Protein 3FAN (pdb70)

Organism: Porcine reproductive and respiratory syndrome virus (NCBI:txid28344)

Radius of gyration: 16.9 Å; Cα contacts (8 Å, |Δi|>4): 527; chains: 1; bounding box: 50×30×40 Å

InterPro domains:
  IPR008741 Arterivirus papain-like cysteine protease alpha (PCPalpha) domain [PF05410] (57-161)
  IPR008741 Arterivirus papain-like cysteine protease alpha (PCPalpha) domain [PS51539] (69-180)
  IPR008743 Arterivirus Nsp2, peptidase C33 [PF05412] (429-535)
  IPR008743 Arterivirus Nsp2, peptidase C33 [PS51538] (428-535)
  IPR008760 Equine arteritis virus peptidase S32 [PF05579] (1687-1984)
  IPR009003 Peptidase S1, PA clan [SSF50494] (1790-1953)
  IPR023183 Serine protease, chymotrypsin-like serine protease, C-terminal [G3DSA:3.30.40.20] (1934-1983)
  IPR023338 Arterivirus NSP4 peptidase domain [PS51493] (1780-1983)
  IPR025773 Arterivirus papain-like cysteine protease beta (PCPbeta) domain [PF05411] (256-382)
  IPR025773 Arterivirus papain-like cysteine protease beta (PCPbeta) domain [PS51540] (263-383)
  IPR031932 Arterivirus nonstructural protein 7 alpha [PF16749] (2171-2299)
  IPR032785 Replicase polyprotein 1ab, peptidase C33-associated domain [PF14756] (537-682)
  IPR032855 Arterivirus polyprotein, nsp2, immunogenic region [PF14757] (913-1045)
  IPR038154 Arterivirus papain-like cysteine protease beta (PCPbeta) domain superfamily [G3DSA:3.90.70.70] (261-383)
  IPR038155 Arterivirus papain-like cysteine protease alpha (PCPalpha) domain superfamily [G3DSA:3.90.70.60] (65-180)
  IPR038451 Arterivirus nsp7 alpha superfamily [G3DSA:3.30.1330.220] (2170-2299)
  IPR054104 Nsp1alpha, N-terminal zinc finger [PF21905] (10-51)
  IPR059999 Non-structural protein 3, intracellular membrane remodeller domain, Arterivirus [cd22528] (1570-1627)

Solvent-accessible surface area: 9237 Å² total; per-residue (Å²): 86,187,72,159,145,57,36,105,7,13,3,60,0,62,21,84,53,130,0,0,0,0,0,2,31,19,128,70,110,50,21,0,0,0,0,14,93,0,6,84,72,71,25,0,107,0,36,25,109,77,20,99,56,92,10,102,4,97,73,115,51,36,3,0,27,1,69,1,110,100,5,164,39,78,21,56,186,6,114,84,30,112,143,61,45,56,10,65,0,57,0,3,4,63,69,0,34,4,11,0,0,7,6,132,47,36,0,4,7,20,39,87,9,34,50,16,0,0,0,0,34,3,119,77,27,28,1,10,0,0,7,5,87,68,28,45,0,1,60,26,58,16,95,112,5,61,16,90,80,7,95,0,39,63,0,17,127,49,20,77,32,106,152,46,94,2,56,145,32,190,37,54,104,99,15,93,124,71,42,81,60,0,13,35,86,0,17,61,34,18,66,108

Sequence (192 aa):
FRTQKPSLNTVNVVGSSMGSGGVFTIDGKIKCVTAAHVLTGNSARVSGVGFNQMLDFDVKGDFAIADCPNWQGVAPKAQFCEDGWTGRAYWLTSSGVEPGVIGNGFAFCFTACGDSGSPVITEAGELVGVHTGGGIVTRPSGQFCNVKPIKLSELSEFFAGPKVPLGDVKIGSHIIKDTCEVPSDLCALLAA

Nearest PDB structures (foldseek):
  3fan-assembly1_A  TM=1.005E+00  e=3.482E-40  Porcine reproductive and respiratory syndrome virus
  3fao-assembly1_A  TM=1.003E+00  e=2.447E-39  Porcine reproductive and respiratory syndrome virus
  5y4l-assembly2_D  TM=9.127E-01  e=1.579E-33  Porcine reproductive and respiratory syndrome virus
  1mbm-assembly3_C  TM=7.809E-01  e=1.785E-16  Equine arteritis virus
  1chg-assembly1_A  TM=5.652E-01  e=9.221E-03  Bos taurus

Foldseek 3Di:
DFDQAFDQQKKWKAACATWIWGWAQEPNFIKIKFFCVRHNNQWTFIDGVVDTDIFGWDDAQRITMTGDPVDPIDHYHAYADDPPDWAKKWWRARRHIWIWIGDDQETETQDCRHGGHTWIAHPVGYTHATFDVVGWGQGPNSDIGYHAAEEQVVRLVRDAADKDFLPPQDDDPSYHDPDRIHHVVVSVVSND

B-factor: mean 22.14, std 10.73, range [2.0, 129.17]

Structure (mmCIF, N/CA/C/O backbone):
data_3FAN
#
_entry.id   3FAN
#
_cell.length_a   112.358
_cell.length_b   49.162
_cell.length_c   42.907
_cell.angle_alpha   90.00
_cell.angle_beta   110.25
_cell.angle_gamma   90.00
#
_symmetry.space_group_name_H-M   'C 1 2 1'
#
loop_
_entity.id
_entity.type
_entity.pdbx_description
1 polymer 'Non-structural protein'
2 non-polymer 'PHOSPHATE ION'
3 water water
#
loop_
_atom_site.group_PDB
_atom_site.id
_atom_site.type_symbol
_atom_site.label_atom_id
_atom_site.label_alt_id
_atom_site.label_comp_id
_atom_site.label_asym_id
_atom_site.label_entity_id
_atom_site.label_seq_id
_atom_site.pdbx_PDB_ins_code
_atom_site.Cartn_x
_atom_site.Cartn_y
_atom_site.Cartn_z
_atom_site.occupancy
_atom_site.B_iso_or_equiv
_atom_site.auth_seq_id
_atom_site.auth_comp_id
_atom_site.auth_asym_id
_atom_site.auth_atom_id
_atom_site.pdbx_PDB_model_num
ATOM 1 N N . PHE A 1 12 ? 14.051 -11.211 -18.166 1.00 50.38 3 PHE A N 1
ATOM 2 C CA . PHE A 1 12 ? 14.444 -9.773 -18.285 1.00 50.02 3 PHE A CA 1
ATOM 3 C C . PHE A 1 12 ? 15.477 -9.499 -19.407 1.00 49.69 3 PHE A C 1
ATOM 4 O O . PHE A 1 12 ? 15.549 -8.385 -19.924 1.00 50.68 3 PHE A O 1
ATOM 12 N N . ARG A 1 13 ? 16.253 -10.508 -19.796 1.00 48.74 4 ARG A N 1
ATOM 13 C CA . ARG A 1 13 ? 17.273 -10.358 -20.854 1.00 47.59 4 ARG A CA 1
ATOM 14 C C . ARG A 1 13 ? 16.616 -10.179 -22.218 1.00 45.85 4 ARG A C 1
ATOM 15 O O . ARG A 1 13 ? 15.745 -10.974 -22.551 1.00 45.88 4 ARG A O 1
ATOM 23 N N . THR A 1 14 ? 17.000 -9.175 -23.022 1.00 43.54 5 THR A N 1
ATOM 24 C CA . THR A 1 14 ? 16.635 -9.287 -24.451 1.00 41.22 5 THR A CA 1
ATOM 25 C C . THR A 1 14 ? 17.405 -10.491 -25.022 1.00 40.47 5 THR A C 1
ATOM 26 O O . THR A 1 14 ? 18.386 -10.946 -24.425 1.00 40.51 5 THR A O 1
ATOM 30 N N . GLN A 1 15 ? 16.945 -11.010 -26.154 1.00 39.12 6 GLN A N 1
ATOM 31 C CA . GLN A 1 15 ? 17.537 -12.195 -26.780 1.00 37.62 6 GLN A CA 1
ATOM 32 C C . GLN A 1 15 ? 18.918 -11.928 -27.404 1.00 36.01 6 GLN A C 1
ATOM 33 O O . GLN A 1 15 ? 19.839 -12.751 -27.294 1.00 35.59 6 GLN A O 1
ATOM 39 N N . LYS A 1 16 ? 19.033 -10.783 -28.076 1.00 33.07 7 LYS A N 1
ATOM 40 C CA . LYS A 1 16 ? 20.258 -10.390 -28.757 1.00 31.02 7 LYS A CA 1
ATOM 41 C C . LYS A 1 16 ? 20.889 -9.175 -28.035 1.00 28.10 7 LYS A C 1
ATOM 42 O O . LYS A 1 16 ? 20.157 -8.289 -27.607 1.00 28.59 7 LYS A O 1
ATOM 48 N N . PRO A 1 17 ? 22.237 -9.113 -27.947 1.00 25.23 8 PRO A N 1
ATOM 49 C CA . PRO A 1 17 ? 22.806 -7.825 -27.527 1.00 22.71 8 PRO A CA 1
ATOM 50 C C . PRO A 1 17 ? 22.506 -6.742 -28.577 1.00 20.25 8 PRO A C 1
ATOM 51 O O . PRO A 1 17 ? 22.320 -7.042 -29.758 1.00 20.04 8 PRO A O 1
ATOM 55 N N . SER A 1 18 ? 22.450 -5.489 -28.165 1.00 17.89 9 SER A N 1
ATOM 56 C CA . SER A 1 18 ? 22.338 -4.421 -29.130 1.00 15.71 9 SER A CA 1
ATOM 57 C C . SER A 1 18 ? 23.578 -4.444 -30.044 1.00 15.80 9 SER A C 1
ATOM 58 O O . SER A 1 18 ? 24.622 -5.022 -29.684 1.00 15.21 9 SER A O 1
ATOM 61 N N . LEU A 1 19 ? 23.451 -3.849 -31.231 1.00 14.81 10 LEU A N 1
ATOM 62 C CA . LEU A 1 19 ? 24.542 -3.886 -32.239 1.00 14.77 10 LEU A CA 1
ATOM 63 C C . LEU A 1 19 ? 25.746 -3.014 -31.872 1.00 13.81 10 LEU A C 1
ATOM 64 O O . LEU A 1 19 ? 26.813 -3.158 -32.472 1.00 13.87 10 LEU A O 1
ATOM 69 N N . ASN A 1 20 ? 25.561 -2.140 -30.884 1.00 13.10 11 ASN A N 1
ATOM 70 C CA . ASN A 1 20 ? 26.619 -1.252 -30.391 1.00 13.12 11 ASN A CA 1
ATOM 71 C C . ASN A 1 20 ? 27.313 -1.795 -29.138 1.00 12.86 11 ASN A C 1
ATOM 72 O O . ASN A 1 20 ? 28.156 -1.122 -28.565 1.00 12.41 11 ASN A O 1
ATOM 77 N N . THR A 1 21 ? 26.960 -3.022 -28.729 1.00 12.18 12 THR A N 1
ATOM 78 C CA . THR A 1 21 ? 27.576 -3.670 -27.564 1.00 13.09 12 THR A CA 1
ATOM 79 C C . THR A 1 21 ? 28.826 -4.402 -28.043 1.00 13.37 12 THR A C 1
ATOM 80 O O . THR A 1 21 ? 28.802 -5.003 -29.113 1.00 12.99 12 THR A O 1
ATOM 84 N N . VAL A 1 22 ? 29.905 -4.322 -27.250 1.00 12.57 13 VAL A N 1
ATOM 85 C CA . VAL A 1 22 ? 31.165 -4.939 -27.606 1.00 12.55 13 VAL A CA 1
ATOM 86 C C . VAL A 1 22 ? 31.656 -5.822 -26.447 1.00 13.21 13 VAL A C 1
ATOM 87 O O . VAL A 1 22 ? 31.225 -5.640 -25.293 1.00 13.28 13 VAL A O 1
ATOM 91 N N . ASN A 1 23 ? 32.516 -6.786 -26.793 1.00 12.91 14 ASN A N 1
ATOM 92 C CA . ASN A 1 23 ? 33.414 -7.476 -25.866 1.00 13.22 14 ASN A CA 1
ATOM 93 C C . ASN A 1 23 ? 34.679 -6.622 -25.681 1.00 12.80 14 ASN A C 1
ATOM 94 O O . ASN A 1 23 ? 35.227 -6.077 -26.648 1.00 12.52 14 ASN A O 1
ATOM 99 N N . VAL A 1 24 ? 35.156 -6.546 -24.451 1.00 11.87 15 VAL A N 1
ATOM 100 C CA . VAL A 1 24 ? 36.404 -5.833 -24.155 1.00 13.77 15 VAL A CA 1
ATOM 101 C C . VAL A 1 24 ? 37.290 -6.733 -23.302 1.00 13.19 15 VAL A C 1
ATOM 102 O O . VAL A 1 24 ? 36.878 -7.135 -22.219 1.00 13.99 15 VAL A O 1
ATOM 106 N N . VAL A 1 25 ? 38.494 -7.039 -23.792 1.00 14.35 16 VAL A N 1
ATOM 107 C CA . VAL A 1 25 ? 39.421 -7.942 -23.104 1.00 15.90 16 VAL A CA 1
ATOM 108 C C . VAL A 1 25 ? 40.831 -7.284 -22.978 1.00 15.22 16 VAL A C 1
ATOM 109 O O . VAL A 1 25 ? 41.482 -7.005 -23.983 1.00 13.99 16 VAL A O 1
ATOM 113 N N . GLY A 1 26 ? 41.250 -7.011 -21.742 1.00 14.75 17 GLY A N 1
ATOM 114 C CA . GLY A 1 26 ? 42.619 -6.601 -21.462 1.00 15.31 17 GLY A CA 1
ATOM 115 C C . GLY A 1 26 ? 43.265 -7.558 -20.462 1.00 15.81 17 GLY A C 1
ATOM 116 O O . GLY A 1 26 ? 43.679 -8.664 -20.807 1.00 15.86 17 GLY A O 1
ATOM 117 N N . SER A 1 27 ? 43.344 -7.111 -19.217 1.00 16.38 18 SER A N 1
ATOM 118 C CA . SER A 1 27 ? 43.855 -7.935 -18.131 1.00 17.09 18 SER A CA 1
ATOM 119 C C . SER A 1 27 ? 42.783 -8.927 -17.642 1.00 17.08 18 SER A C 1
ATOM 120 O O . SER A 1 27 ? 43.109 -10.007 -17.087 1.00 15.50 18 SER A O 1
ATOM 123 N N . SER A 1 28 ? 41.509 -8.553 -17.846 1.00 16.73 19 SER A N 1
ATOM 124 C CA . SER A 1 28 ? 40.357 -9.423 -17.525 1.00 17.52 19 SER A CA 1
ATOM 125 C C . SER A 1 28 ? 39.199 -9.238 -18.537 1.00 18.02 19 SER A C 1
ATOM 126 O O . SER A 1 28 ? 39.372 -8.551 -19.534 1.00 16.74 19 SER A O 1
ATOM 129 N N . MET A 1 29 ? 38.065 -9.910 -18.346 1.00 19.03 20 MET A N 1
ATOM 130 C CA . MET A 1 29 ? 37.011 -9.853 -19.369 1.00 21.74 20 MET A CA 1
ATOM 131 C C . MET A 1 29 ? 36.043 -8.737 -19.006 1.00 20.14 20 MET A C 1
ATOM 132 O O . MET A 1 29 ? 35.715 -8.523 -17.819 1.00 19.46 20 MET A O 1
ATOM 137 N N . GLY A 1 30 ? 35.609 -8.020 -20.027 1.00 18.67 21 GLY A N 1
ATOM 138 C CA . GLY A 1 30 ? 34.662 -6.942 -19.835 1.00 16.94 21 GLY A CA 1
ATOM 139 C C . GLY A 1 30 ? 33.747 -6.909 -21.029 1.00 16.30 21 GLY A C 1
ATOM 140 O O . GLY A 1 30 ? 33.858 -7.724 -21.937 1.00 14.85 21 GLY A O 1
ATOM 141 N N . SER A 1 31 ? 32.846 -5.935 -21.026 1.00 15.61 22 SER A N 1
ATOM 142 C CA . SER A 1 31 ? 32.111 -5.576 -22.214 1.00 15.14 22 SER A CA 1
ATOM 143 C C . SER A 1 31 ? 32.079 -4.044 -22.248 1.00 13.70 22 SER A C 1
ATOM 144 O O . SER A 1 31 ? 32.674 -3.388 -21.394 1.00 12.05 22 SER A O 1
ATOM 147 N N . GLY A 1 32 ? 31.413 -3.495 -23.246 1.00 12.01 23 GLY A N 1
ATOM 148 C CA . GLY A 1 32 ? 31.354 -2.085 -23.423 1.00 12.49 23 GLY A CA 1
ATOM 149 C C . GLY A 1 32 ? 30.283 -1.733 -24.421 1.00 13.12 23 GLY A C 1
ATOM 150 O O . GLY A 1 32 ? 29.450 -2.555 -24.796 1.00 13.70 23 GLY A O 1
ATOM 151 N N . GLY A 1 33 ? 30.277 -0.476 -24.819 1.00 13.12 24 GLY A N 1
ATOM 152 C CA . GLY A 1 33 ? 29.355 -0.041 -25.846 1.00 13.04 24 GLY A CA 1
ATOM 153 C C . GLY A 1 33 ? 29.905 1.118 -26.638 1.00 12.98 24 GLY A C 1
ATOM 154 O O . GLY A 1 33 ? 30.795 1.829 -26.175 1.00 13.23 24 GLY A O 1
ATOM 155 N N . VAL A 1 34 ? 29.368 1.287 -27.840 1.00 12.90 25 VAL A N 1
ATOM 156 C CA . VAL A 1 34 ? 29.817 2.330 -28.774 1.00 12.42 25 VAL A CA 1
ATOM 157 C C . VAL A 1 34 ? 28.685 3.334 -29.013 1.00 13.06 25 VAL A C 1
ATOM 158 O O . VAL A 1 34 ? 27.547 2.943 -29.247 1.00 12.72 25 VAL A O 1
ATOM 162 N N . PHE A 1 35 ? 29.019 4.621 -28.886 1.00 12.37 26 PHE A N 1
ATOM 163 C CA . PHE A 1 35 ? 28.077 5.720 -29.044 1.00 13.32 26 PHE A CA 1
ATOM 164 C C . PHE A 1 35 ? 28.770 6.837 -29.817 1.00 14.24 26 PHE A C 1
ATOM 165 O O . PHE A 1 35 ? 30.021 6.930 -29.844 1.00 14.29 26 PHE A O 1
ATOM 173 N N . THR A 1 36 ? 27.959 7.699 -30.421 1.00 14.37 27 THR A N 1
ATOM 174 C CA . THR A 1 36 ? 28.445 8.951 -30.964 1.00 15.23 27 THR A CA 1
ATOM 175 C C . THR A 1 36 ? 28.155 10.104 -29.989 1.00 15.88 27 THR A C 1
ATOM 176 O O . THR A 1 36 ? 26.986 10.447 -29.728 1.00 15.93 27 THR A O 1
ATOM 180 N N . ILE A 1 37 ? 29.248 10.657 -29.453 1.00 15.89 28 ILE A N 1
ATOM 181 C CA . ILE A 1 37 ? 29.232 11.594 -28.354 1.00 16.09 28 ILE A CA 1
ATOM 182 C C . ILE A 1 37 ? 29.963 12.827 -28.834 1.00 16.46 28 ILE A C 1
ATOM 183 O O . ILE A 1 37 ? 31.121 12.740 -29.266 1.00 15.12 28 ILE A O 1
ATOM 188 N N . ASP A 1 38 ? 29.289 13.974 -28.804 1.00 16.82 29 ASP A N 1
ATOM 189 C CA . ASP A 1 38 ? 29.888 15.202 -29.322 1.00 17.55 29 ASP A CA 1
ATOM 190 C C . ASP A 1 38 ? 30.540 14.970 -30.676 1.00 17.77 29 ASP A C 1
ATOM 191 O O . ASP A 1 38 ? 31.681 15.438 -30.935 1.00 17.15 29 ASP A O 1
ATOM 196 N N . GLY A 1 39 ? 29.816 14.222 -31.518 1.00 18.73 30 GLY A N 1
ATOM 197 C CA . GLY A 1 39 ? 30.160 13.976 -32.929 1.00 19.96 30 GLY A CA 1
ATOM 198 C C . GLY A 1 39 ? 31.314 13.027 -33.181 1.00 20.70 30 GLY A C 1
ATOM 199 O O . GLY A 1 39 ? 31.750 12.852 -34.330 1.00 21.24 30 GLY A O 1
ATOM 200 N N . LYS A 1 40 ? 31.797 12.398 -32.108 1.00 20.12 31 LYS A N 1
ATOM 201 C CA . LYS A 1 40 ? 32.900 11.450 -32.180 1.00 19.62 31 LYS A CA 1
ATOM 202 C C . LYS A 1 40 ? 32.409 10.053 -31.783 1.00 17.91 31 LYS A C 1
ATOM 203 O O . LYS A 1 40 ? 31.659 9.927 -30.822 1.00 15.94 31 LYS A O 1
ATOM 209 N N . ILE A 1 41 ? 32.833 9.013 -32.513 1.00 15.67 32 ILE A N 1
ATOM 210 C CA . ILE A 1 41 ? 32.456 7.645 -32.144 1.00 15.85 32 ILE A CA 1
ATOM 211 C C . ILE A 1 41 ? 33.400 7.211 -31.037 1.00 15.46 32 ILE A C 1
ATOM 212 O O . ILE A 1 41 ? 34.641 7.251 -31.196 1.00 15.40 32 ILE A O 1
ATOM 217 N N . LYS A 1 42 ? 32.785 6.806 -29.923 1.00 14.71 33 LYS A N 1
ATOM 218 C CA . LYS A 1 42 ? 33.483 6.495 -28.673 1.00 14.69 33 LYS A CA 1
ATOM 219 C C . LYS A 1 42 ? 33.094 5.104 -28.197 1.00 13.74 33 LYS A C 1
ATOM 220 O O . LYS A 1 42 ? 31.953 4.675 -28.377 1.00 14.62 33 LYS A O 1
ATOM 226 N N . CYS A 1 43 ? 34.044 4.420 -27.577 1.00 13.87 34 CYS A N 1
ATOM 227 C CA . CYS A 1 43 ? 33.794 3.145 -26.940 1.00 13.05 34 CYS A CA 1
ATOM 228 C C . CYS A 1 43 ? 33.982 3.354 -25.424 1.00 12.90 34 CYS A C 1
ATOM 229 O O . CYS A 1 43 ? 35.032 3.837 -24.985 1.00 12.64 34 CYS A O 1
ATOM 232 N N . VAL A 1 44 ? 32.994 2.944 -24.636 1.00 12.26 35 VAL A N 1
ATOM 233 C CA . VAL A 1 44 ? 33.068 3.066 -23.163 1.00 12.22 35 VAL A CA 1
ATOM 234 C C . VAL A 1 44 ? 33.112 1.691 -22.531 1.00 13.02 35 VAL A C 1
ATOM 235 O O . VAL A 1 44 ? 32.524 0.726 -23.036 1.00 11.91 35 VAL A O 1
ATOM 239 N N . THR A 1 45 ? 33.892 1.587 -21.470 1.00 12.67 36 THR A N 1
ATOM 240 C CA . THR A 1 45 ? 34.018 0.347 -20.741 1.00 12.82 36 THR A CA 1
ATOM 241 C C . THR A 1 45 ? 34.539 0.694 -19.340 1.00 12.31 36 THR A C 1
ATOM 242 O O . THR A 1 45 ? 34.600 1.886 -18.948 1.00 11.90 36 THR A O 1
ATOM 246 N N . ALA A 1 46 ? 34.914 -0.341 -18.602 1.00 12.00 37 ALA A N 1
ATOM 247 C CA . ALA A 1 46 ? 35.466 -0.243 -17.251 1.00 13.37 37 ALA A CA 1
ATOM 248 C C . ALA A 1 46 ? 36.977 -0.297 -17.306 1.00 13.03 37 ALA A C 1
ATOM 249 O O . ALA A 1 46 ? 37.550 -1.190 -17.916 1.00 13.32 37 ALA A O 1
ATOM 251 N N . ALA A 1 47 ? 37.635 0.686 -16.678 1.00 14.77 38 ALA A N 1
ATOM 252 C CA . ALA A 1 47 ? 39.070 0.833 -16.770 1.00 14.36 38 ALA A CA 1
ATOM 253 C C . ALA A 1 47 ? 39.880 -0.365 -16.233 1.00 14.42 38 ALA A C 1
ATOM 254 O O . ALA A 1 47 ? 40.911 -0.700 -16.798 1.00 13.51 38 ALA A O 1
ATOM 256 N N . HIS A 1 48 ? 39.395 -1.013 -15.166 1.00 16.06 39 HIS A N 1
ATOM 257 C CA . HIS A 1 48 ? 40.087 -2.177 -14.550 1.00 16.35 39 HIS A CA 1
ATOM 258 C C . HIS A 1 48 ? 40.245 -3.409 -15.450 1.00 16.46 39 HIS A C 1
ATOM 259 O O . HIS A 1 48 ? 41.122 -4.229 -15.195 1.00 16.91 39 HIS A O 1
ATOM 266 N N . VAL A 1 49 ? 39.417 -3.557 -16.493 1.00 16.12 40 VAL A N 1
ATOM 267 C CA . VAL A 1 49 ? 39.538 -4.703 -17.389 1.00 14.67 40 VAL A CA 1
ATOM 268 C C . VAL A 1 49 ? 40.694 -4.557 -18.412 1.00 14.44 40 VAL A C 1
ATOM 269 O O . VAL A 1 49 ? 41.120 -5.523 -19.007 1.00 13.76 40 VAL A O 1
ATOM 273 N N . LEU A 1 50 ? 41.194 -3.329 -18.593 1.00 14.76 41 LEU A N 1
ATOM 274 C CA . LEU A 1 50 ? 42.215 -3.015 -19.590 1.00 13.35 41 LEU A CA 1
ATOM 275 C C . LEU A 1 50 ? 43.620 -3.624 -19.261 1.00 14.71 41 LEU A C 1
ATOM 276 O O . LEU A 1 50 ? 43.948 -3.910 -18.095 1.00 14.76 41 LEU A O 1
ATOM 281 N N . THR A 1 51 ? 44.427 -3.817 -20.296 1.00 15.54 42 THR A N 1
ATOM 282 C CA . THR A 1 51 ? 45.845 -4.145 -20.121 1.00 16.76 42 THR A CA 1
ATOM 283 C C . THR A 1 51 ? 46.534 -2.780 -20.061 1.00 16.46 42 THR A C 1
ATOM 284 O O . THR A 1 51 ? 46.793 -2.170 -21.085 1.00 16.41 42 THR A O 1
ATOM 288 N N . GLY A 1 52 ? 46.778 -2.281 -18.853 1.00 18.25 43 GLY A N 1
ATOM 289 C CA . GLY A 1 52 ? 47.164 -0.868 -18.675 1.00 19.11 43 GLY A CA 1
ATOM 290 C C . GLY A 1 52 ? 45.970 0.033 -19.032 1.00 19.86 43 GLY A C 1
ATOM 291 O O . GLY A 1 52 ? 44.994 0.087 -18.299 1.00 20.31 43 GLY A O 1
ATOM 292 N N . ASN A 1 53 ? 46.042 0.732 -20.163 1.00 20.62 44 ASN A N 1
ATOM 293 C CA . ASN A 1 53 ? 44.868 1.436 -20.694 1.00 21.14 44 ASN A CA 1
ATOM 294 C C . ASN A 1 53 ? 44.446 0.932 -22.090 1.00 19.71 44 ASN A C 1
ATOM 295 O O . ASN A 1 53 ? 43.717 1.614 -22.823 1.00 18.34 44 ASN A O 1
ATOM 300 N N . SER A 1 54 ? 44.858 -0.291 -22.424 1.00 18.59 45 SER A N 1
ATOM 301 C CA . SER A 1 54 ? 44.517 -0.890 -23.717 1.00 18.00 45 SER A CA 1
ATOM 302 C C . SER A 1 54 ? 43.653 -2.159 -23.645 1.00 17.20 45 SER A C 1
ATOM 303 O O . SER A 1 54 ? 43.714 -2.919 -22.675 1.00 18.13 45 SER A O 1
ATOM 306 N N . ALA A 1 55 ? 42.859 -2.388 -24.686 1.00 15.24 46 ALA A N 1
ATOM 307 C CA . ALA A 1 55 ? 42.091 -3.634 -24.781 1.00 14.36 46 ALA A CA 1
ATOM 308 C C . ALA A 1 55 ? 41.756 -3.999 -26.203 1.00 13.31 46 ALA A C 1
ATOM 309 O O . ALA A 1 55 ? 41.725 -3.149 -27.076 1.00 13.80 46 ALA A O 1
ATOM 311 N N . ARG A 1 56 ? 41.512 -5.288 -26.424 1.00 12.51 47 ARG A N 1
ATOM 312 C CA . ARG A 1 56 ? 41.007 -5.766 -27.681 1.00 13.67 47 ARG A CA 1
ATOM 313 C C . ARG A 1 56 ? 39.487 -5.589 -27.634 1.00 13.26 47 ARG A C 1
ATOM 314 O O . ARG A 1 56 ? 38.833 -6.146 -26.786 1.00 12.93 47 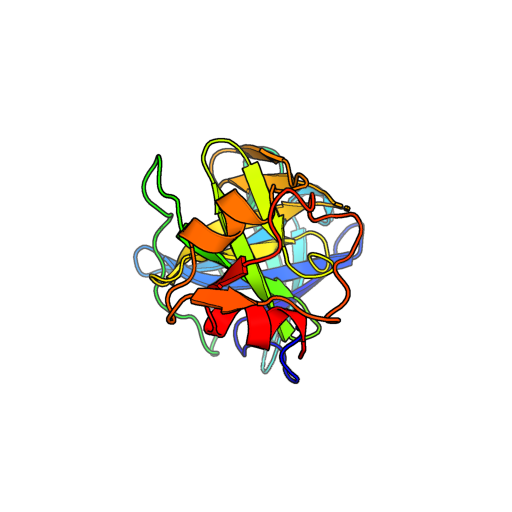ARG A O 1
ATOM 322 N N . VAL A 1 57 ? 38.956 -4.760 -28.526 1.00 12.97 48 VAL A N 1
ATOM 323 C CA . VAL A 1 57 ? 37.517 -4.452 -28.541 1.00 12.20 48 VAL A CA 1
ATOM 324 C C . VAL A 1 57 ? 36.948 -5.118 -29.806 1.00 12.78 48 VAL A C 1
ATOM 325 O O . VAL A 1 57 ? 37.485 -4.923 -30.905 1.00 13.70 48 VAL A O 1
ATOM 329 N N . SER A 1 58 ? 35.932 -5.957 -29.637 1.00 14.30 49 SER A N 1
ATOM 330 C CA . SER A 1 58 ? 35.276 -6.660 -30.764 1.00 14.72 49 SER A CA 1
ATOM 331 C C . SER A 1 58 ? 33.727 -6.595 -30.698 1.00 15.05 49 SER A C 1
ATOM 332 O O . SER A 1 58 ? 33.105 -6.646 -29.601 1.00 14.07 49 SER A O 1
ATOM 335 N N . GLY A 1 59 ? 33.118 -6.440 -31.883 1.00 14.26 50 GLY A N 1
ATOM 336 C CA . GLY A 1 59 ? 31.648 -6.419 -32.027 1.00 16.19 50 GLY A CA 1
ATOM 337 C C . GLY A 1 59 ? 31.346 -6.865 -33.451 1.00 16.33 50 GLY A C 1
ATOM 338 O O . GLY A 1 59 ? 32.256 -7.341 -34.141 1.00 17.63 50 GLY A O 1
ATOM 339 N N . VAL A 1 60 ? 30.096 -6.729 -33.888 1.00 16.92 51 VAL A N 1
ATOM 340 C CA . VAL A 1 60 ? 29.741 -7.088 -35.253 1.00 17.45 51 VAL A CA 1
ATOM 341 C C . VAL A 1 60 ? 30.482 -6.167 -36.219 1.00 16.87 51 VAL A C 1
ATOM 342 O O . VAL A 1 60 ? 30.229 -4.976 -36.243 1.00 17.37 51 VAL A O 1
ATOM 346 N N . GLY A 1 61 ? 31.384 -6.735 -37.006 1.00 17.20 52 GLY A N 1
ATOM 347 C CA . GLY A 1 61 ? 32.116 -6.013 -38.042 1.00 16.86 52 GLY A CA 1
ATOM 348 C C . GLY A 1 61 ? 33.307 -5.231 -37.488 1.00 16.02 52 GLY A C 1
ATOM 349 O O . GLY A 1 61 ? 33.790 -4.300 -38.127 1.00 15.97 52 GLY A O 1
ATOM 350 N N . PHE A 1 62 ? 33.773 -5.594 -36.293 1.00 16.43 53 PHE A N 1
ATOM 351 C CA . PHE A 1 62 ? 34.868 -4.844 -35.638 1.00 16.11 53 PHE A CA 1
ATOM 352 C C . PHE A 1 62 ? 35.721 -5.683 -34.701 1.00 16.95 53 PHE A C 1
ATOM 353 O O . PHE A 1 62 ? 35.211 -6.527 -33.943 1.00 16.98 53 PHE A O 1
ATOM 361 N N . ASN A 1 63 ? 37.032 -5.449 -34.749 1.00 17.43 54 ASN A N 1
ATOM 362 C CA . ASN A 1 63 ? 37.972 -6.216 -33.918 1.00 19.12 54 ASN A CA 1
ATOM 363 C C . ASN A 1 63 ? 39.316 -5.504 -33.913 1.00 19.40 54 ASN A C 1
ATOM 364 O O . ASN A 1 63 ? 40.072 -5.580 -34.886 1.00 19.21 54 ASN A O 1
ATOM 369 N N . GLN A 1 64 ? 39.600 -4.784 -32.831 1.00 19.97 55 GLN A N 1
ATOM 370 C CA . GLN A 1 64 ? 40.736 -3.870 -32.831 1.00 20.50 55 GLN A CA 1
ATOM 371 C C . GLN A 1 64 ? 41.174 -3.539 -31.418 1.00 20.09 55 GLN A C 1
ATOM 372 O O . GLN A 1 64 ? 40.368 -3.517 -30.473 1.00 19.42 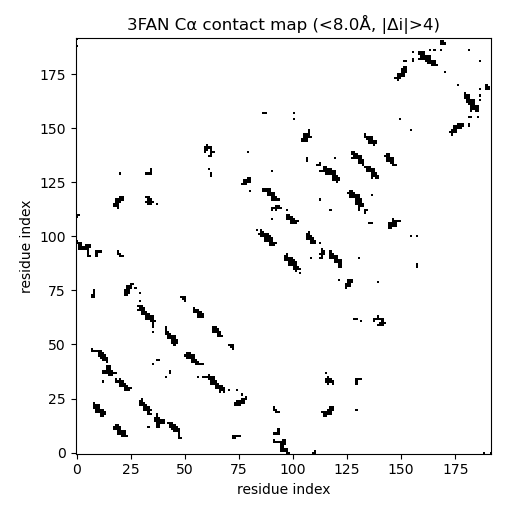55 GLN A O 1
ATOM 378 N N . MET A 1 65 ? 42.475 -3.274 -31.290 1.00 18.68 56 MET A N 1
ATOM 379 C CA . MET A 1 65 ? 43.052 -2.797 -30.061 1.00 18.13 56 MET A CA 1
ATOM 380 C C . MET A 1 65 ? 42.743 -1.308 -29.971 1.00 17.55 56 MET A C 1
ATOM 381 O O . MET A 1 65 ? 42.912 -0.585 -30.969 1.00 17.22 56 MET A O 1
ATOM 386 N N . LEU A 1 66 ? 42.264 -0.866 -28.805 1.00 16.78 57 LEU A N 1
ATOM 387 C CA . LEU A 1 66 ? 41.999 0.563 -28.559 1.00 17.28 57 LEU A CA 1
ATOM 388 C C . LEU A 1 66 ? 42.711 1.026 -27.296 1.00 17.21 57 LEU A C 1
ATOM 389 O O . LEU A 1 66 ? 42.896 0.253 -26.381 1.00 16.65 57 LEU A O 1
ATOM 394 N N . ASP A 1 67 ? 43.100 2.289 -27.251 1.00 16.43 58 ASP A N 1
ATOM 395 C CA . ASP A 1 67 ? 43.649 2.878 -26.032 1.00 18.49 58 ASP A CA 1
ATOM 396 C C . ASP A 1 67 ? 42.590 3.801 -25.451 1.00 18.71 58 ASP A C 1
ATOM 397 O O . ASP A 1 67 ? 41.889 4.490 -26.207 1.00 19.08 58 ASP A O 1
ATOM 402 N N . PHE A 1 68 ? 42.496 3.840 -24.129 1.00 18.58 59 PHE A N 1
ATOM 403 C CA . PHE A 1 68 ? 41.393 4.477 -23.472 1.00 19.00 59 PHE A CA 1
ATOM 404 C C . PHE A 1 68 ? 41.873 5.590 -22.575 1.00 19.99 59 PHE A C 1
ATOM 405 O O . PHE A 1 68 ? 42.918 5.472 -21.913 1.00 19.80 59 PHE A O 1
ATOM 413 N N . ASP A 1 69 ? 41.117 6.688 -22.593 1.00 21.35 60 ASP A N 1
ATOM 414 C CA . ASP A 1 69 ? 41.229 7.713 -21.555 1.00 22.46 60 ASP A CA 1
ATOM 415 C C . ASP A 1 69 ? 40.483 7.178 -20.345 1.00 22.86 60 ASP A C 1
ATOM 416 O O . ASP A 1 69 ? 39.398 6.603 -20.462 1.00 23.58 60 ASP A O 1
ATOM 421 N N . VAL A 1 70 ? 41.087 7.331 -19.181 1.00 23.84 61 VAL A N 1
ATOM 422 C CA . VAL A 1 70 ? 40.565 6.738 -17.955 1.00 24.13 61 VAL A CA 1
ATOM 423 C C . VAL A 1 70 ? 40.260 7.791 -16.894 1.00 24.31 61 VAL A C 1
ATOM 424 O O . VAL A 1 70 ? 41.046 8.716 -16.679 1.00 24.97 61 VAL A O 1
ATOM 428 N N . LYS A 1 71 ? 39.108 7.654 -16.243 1.00 23.56 62 LYS A N 1
ATOM 429 C CA . LYS A 1 71 ? 38.765 8.517 -15.133 1.00 23.70 62 LYS A CA 1
ATOM 430 C C . LYS A 1 71 ? 38.200 7.636 -14.035 1.00 22.73 62 LYS A C 1
ATOM 431 O O . LYS A 1 71 ? 37.108 7.110 -14.161 1.00 23.36 62 LYS A O 1
ATOM 437 N N . GLY A 1 72 ? 38.977 7.425 -12.974 1.00 21.89 63 GLY A N 1
ATOM 438 C CA . GLY A 1 72 ? 38.607 6.443 -11.953 1.00 21.30 63 GLY A CA 1
ATOM 439 C C . GLY A 1 72 ? 38.426 5.105 -12.651 1.00 20.90 63 GLY A C 1
ATOM 440 O O . GLY A 1 72 ? 39.278 4.719 -13.448 1.00 21.03 63 GLY A O 1
ATOM 441 N N . ASP A 1 73 ? 37.313 4.408 -12.407 1.00 19.82 64 ASP A N 1
ATOM 442 C CA . ASP A 1 73 ? 37.071 3.185 -13.156 1.00 19.02 64 ASP A CA 1
ATOM 443 C C . ASP A 1 73 ? 36.252 3.380 -14.450 1.00 18.22 64 ASP A C 1
ATOM 444 O O . ASP A 1 73 ? 35.762 2.410 -14.996 1.00 17.71 64 ASP A O 1
ATOM 449 N N . PHE A 1 74 ? 36.120 4.614 -14.929 1.00 17.76 65 PHE A N 1
ATOM 450 C CA . PHE A 1 74 ? 35.476 4.878 -16.225 1.00 16.78 65 PHE A CA 1
ATOM 451 C C . PHE A 1 74 ? 36.503 4.997 -17.360 1.00 16.39 65 PHE A C 1
ATOM 452 O O . PHE A 1 74 ? 37.498 5.722 -17.253 1.00 16.90 65 PHE A O 1
ATOM 460 N N . ALA A 1 75 ? 36.280 4.286 -18.460 1.00 14.44 66 ALA A N 1
ATOM 461 C CA . ALA A 1 75 ? 37.229 4.349 -19.572 1.00 12.98 66 ALA A CA 1
ATOM 462 C C . ALA A 1 75 ? 36.517 4.637 -20.891 1.00 14.07 66 ALA A C 1
ATOM 463 O O . ALA A 1 75 ? 35.469 4.047 -21.203 1.00 10.57 66 ALA A O 1
ATOM 465 N N . ILE A 1 76 ? 37.102 5.556 -21.660 1.00 14.14 67 ILE A N 1
ATOM 466 C CA . ILE A 1 76 ? 36.490 6.027 -22.915 1.00 14.52 67 ILE A CA 1
ATOM 467 C C . ILE A 1 76 ? 37.573 6.114 -24.014 1.00 14.77 67 ILE A C 1
ATOM 468 O O . ILE A 1 76 ? 38.664 6.677 -23.801 1.00 15.23 67 ILE A O 1
ATOM 473 N N . ALA A 1 77 ? 37.277 5.505 -25.162 1.00 14.02 68 ALA A N 1
ATOM 474 C CA . ALA A 1 77 ? 38.200 5.512 -26.287 1.00 15.60 68 ALA A CA 1
ATOM 475 C C . ALA A 1 77 ? 37.555 6.083 -27.547 1.00 16.12 68 ALA A C 1
ATOM 476 O O . ALA A 1 77 ? 36.363 5.874 -27.802 1.00 14.94 68 ALA A O 1
ATOM 478 N N . ASP A 1 78 ? 38.365 6.808 -28.310 1.00 16.52 69 ASP A N 1
ATOM 479 C CA . ASP A 1 78 ? 38.042 7.129 -29.680 1.00 17.56 69 ASP A CA 1
ATOM 480 C C . ASP A 1 78 ? 38.048 5.849 -30.498 1.00 18.05 69 ASP A C 1
ATOM 481 O O . ASP A 1 78 ? 38.930 5.010 -30.347 1.00 17.58 69 ASP A O 1
ATOM 486 N N . CYS A 1 79 ? 37.035 5.629 -31.320 1.00 18.54 70 CYS A N 1
ATOM 487 C CA . CYS A 1 79 ? 37.107 4.486 -32.230 1.00 19.99 70 CYS A CA 1
ATOM 488 C C . CYS A 1 79 ? 36.604 4.881 -33.593 1.00 20.64 70 CYS A C 1
ATOM 489 O O . CYS A 1 79 ? 35.533 4.415 -34.031 1.00 19.84 70 CYS A O 1
ATOM 492 N N . PRO A 1 80 ? 37.380 5.747 -34.274 1.00 20.73 71 PRO A N 1
ATOM 493 C CA . PRO A 1 80 ? 36.990 6.178 -35.634 1.00 21.00 71 PRO A CA 1
ATOM 494 C C . PRO A 1 80 ? 36.783 5.051 -36.690 1.00 21.08 71 PRO A C 1
ATOM 495 O O . PRO A 1 80 ? 35.932 5.256 -37.591 1.00 21.15 71 PRO A O 1
ATOM 499 N N . ASN A 1 81 ? 37.472 3.889 -36.570 1.00 18.97 72 ASN A N 1
ATOM 500 C CA . ASN A 1 81 ? 37.264 2.747 -37.516 1.00 19.07 72 ASN A CA 1
ATOM 501 C C . ASN A 1 81 ? 35.942 1.986 -37.341 1.00 17.09 72 ASN A C 1
ATOM 502 O O . ASN A 1 81 ? 35.619 1.054 -38.112 1.00 16.74 72 ASN A O 1
ATOM 507 N N . TRP A 1 82 ? 35.196 2.333 -36.304 1.00 15.98 73 TRP A N 1
ATOM 508 C CA . TRP A 1 82 ? 33.902 1.720 -36.076 1.00 14.35 73 TRP A CA 1
ATOM 509 C C . TRP A 1 82 ? 32.935 2.149 -37.176 1.00 14.39 73 TRP A C 1
ATOM 510 O O . TRP A 1 82 ? 32.611 3.312 -37.323 1.00 13.97 73 TRP A O 1
ATOM 521 N N . GLN A 1 83 ? 32.499 1.156 -37.938 1.00 16.04 74 GLN A N 1
ATOM 522 C CA . GLN A 1 83 ? 31.626 1.303 -39.086 1.00 15.93 74 GLN A CA 1
ATOM 523 C C . GLN A 1 83 ? 30.234 0.855 -38.730 1.00 15.58 74 GLN A C 1
ATOM 524 O O . GLN A 1 83 ? 29.331 0.986 -39.534 1.00 16.08 74 GLN A O 1
ATOM 530 N N . GLY A 1 84 ? 30.052 0.346 -37.518 1.00 13.83 75 GLY A N 1
ATOM 531 C CA . GLY A 1 84 ? 28.752 -0.132 -37.113 1.00 12.74 75 GLY A CA 1
ATOM 532 C C . GLY A 1 84 ? 27.806 0.892 -36.505 1.00 13.21 75 GLY A C 1
ATOM 533 O O . GLY A 1 84 ? 27.950 2.104 -36.680 1.00 12.34 75 GLY A O 1
ATOM 534 N N . VAL A 1 85 ? 26.845 0.379 -35.753 1.00 13.28 76 VAL A N 1
ATOM 535 C CA . VAL A 1 85 ? 25.817 1.200 -35.104 1.00 14.08 76 VAL A CA 1
ATOM 536 C C . VAL A 1 85 ? 26.439 1.916 -33.909 1.00 13.78 76 VAL A C 1
ATOM 537 O O . VAL A 1 85 ? 27.102 1.291 -33.081 1.00 14.10 76 VAL A O 1
ATOM 541 N N . ALA A 1 86 ? 26.264 3.238 -33.878 1.00 14.96 77 ALA A N 1
ATOM 542 C CA . ALA A 1 86 ? 26.821 4.125 -32.838 1.00 14.81 77 ALA A CA 1
ATOM 543 C C . ALA A 1 86 ? 25.786 5.205 -32.531 1.00 14.96 77 ALA A C 1
ATOM 544 O O . ALA A 1 86 ? 25.944 6.386 -32.972 1.00 14.66 77 ALA A O 1
ATOM 546 N N . PRO A 1 87 ? 24.730 4.837 -31.780 1.00 14.45 78 PRO A N 1
ATOM 547 C CA . PRO A 1 87 ? 23.651 5.812 -31.515 1.00 15.54 78 PRO A CA 1
ATOM 548 C C . PRO A 1 87 ? 24.219 7.070 -30.830 1.00 16.41 78 PRO A C 1
ATOM 549 O O . PRO A 1 87 ? 25.131 6.991 -29.976 1.00 14.67 78 PRO A O 1
ATOM 553 N N . LYS A 1 88 ? 23.697 8.233 -31.221 1.00 17.26 79 LYS A N 1
ATOM 554 C CA . LYS A 1 88 ? 24.015 9.468 -30.559 1.00 18.04 79 LYS A CA 1
ATOM 555 C C . LYS A 1 88 ? 23.670 9.380 -29.072 1.00 17.72 79 LYS A C 1
ATOM 556 O O . LYS A 1 88 ? 22.621 8.842 -28.677 1.00 18.71 79 LYS A O 1
ATOM 562 N N . ALA A 1 89 ? 24.592 9.840 -28.239 1.00 17.10 80 ALA A N 1
ATOM 563 C CA . ALA A 1 89 ? 24.360 9.908 -26.817 1.00 17.88 80 ALA A CA 1
ATOM 564 C C . ALA A 1 89 ? 25.111 11.095 -26.215 1.00 17.86 80 ALA A C 1
ATOM 565 O O . ALA A 1 89 ? 26.215 11.456 -26.665 1.00 19.06 80 ALA A O 1
ATOM 567 N N . GLN A 1 90 ? 24.522 11.708 -25.209 1.00 17.27 81 GLN A N 1
ATOM 568 C CA . GLN A 1 90 ? 25.298 12.623 -24.397 1.00 18.99 81 GLN A CA 1
ATOM 569 C C . GLN A 1 90 ? 25.286 12.064 -23.006 1.00 17.93 81 GLN A C 1
ATOM 570 O O . GLN A 1 90 ? 24.437 11.245 -22.697 1.00 16.99 81 GLN A O 1
ATOM 576 N N . PHE A 1 91 ? 26.239 12.486 -22.182 1.00 17.73 82 PHE A N 1
ATOM 577 C CA . PHE A 1 91 ? 26.236 12.097 -20.774 1.00 18.32 82 PHE A CA 1
ATOM 578 C C . PHE A 1 91 ? 24.952 12.614 -20.140 1.00 18.97 82 PHE A C 1
ATOM 579 O O . PHE A 1 91 ? 24.515 13.722 -20.432 1.00 17.13 82 PHE A O 1
ATOM 587 N N . CYS A 1 92 ? 24.368 11.824 -19.250 1.00 19.96 83 CYS A N 1
ATOM 588 C CA . CYS A 1 92 ? 23.108 12.246 -18.693 1.00 21.63 83 CYS A CA 1
ATOM 589 C C . CYS A 1 92 ? 23.299 13.383 -17.706 1.00 21.55 83 CYS A C 1
ATOM 590 O O . CYS A 1 92 ? 24.339 13.472 -17.029 1.00 19.27 83 CYS A O 1
ATOM 593 N N . GLU A 1 93 ? 22.316 14.293 -17.701 1.00 22.43 84 GLU A N 1
ATOM 594 C CA . GLU A 1 93 ? 22.365 15.487 -16.860 1.00 24.23 84 GLU A CA 1
ATOM 595 C C . GLU A 1 93 ? 22.530 15.081 -15.410 1.00 22.92 84 GLU A C 1
ATOM 596 O O . GLU A 1 93 ? 22.007 14.032 -14.969 1.00 21.68 84 GLU A O 1
ATOM 602 N N . ASP A 1 94 ? 23.273 15.900 -14.676 1.00 21.81 85 ASP A N 1
ATOM 603 C CA . ASP A 1 94 ? 23.401 15.698 -13.247 1.00 22.13 85 ASP A CA 1
ATOM 604 C C . ASP A 1 94 ? 22.028 15.668 -12.598 1.00 21.10 85 ASP A C 1
ATOM 605 O O . ASP A 1 94 ? 21.128 16.460 -12.936 1.00 22.08 85 ASP A O 1
ATOM 610 N N . GLY A 1 95 ? 21.892 14.766 -11.644 1.00 21.34 86 GLY A N 1
ATOM 611 C CA . GLY A 1 95 ? 20.674 14.641 -10.885 1.00 21.21 86 GLY A CA 1
ATOM 612 C C . GLY A 1 95 ? 19.618 13.762 -11.530 1.00 21.15 86 GLY A C 1
ATOM 613 O O . GLY A 1 95 ? 18.601 13.492 -10.903 1.00 21.25 86 GLY A O 1
ATOM 614 N N . TRP A 1 96 ? 19.856 13.299 -12.759 1.00 20.48 87 TRP A N 1
ATOM 615 C CA . TRP A 1 96 ? 18.825 12.632 -13.542 1.00 19.81 87 TRP A CA 1
ATOM 616 C C . TRP A 1 96 ? 18.386 11.298 -12.883 1.00 18.34 87 TRP A C 1
ATOM 617 O O . TRP A 1 96 ? 19.230 10.499 -12.450 1.00 18.03 87 TRP A O 1
ATOM 628 N N . THR A 1 97 ? 17.080 11.081 -12.745 1.00 16.25 88 THR A N 1
ATOM 629 C CA . THR A 1 97 ? 16.610 9.774 -12.286 1.00 15.18 88 THR A CA 1
ATOM 630 C C . THR A 1 97 ? 15.543 9.230 -13.245 1.00 14.75 88 THR A C 1
ATOM 631 O O . THR A 1 97 ? 14.922 9.979 -13.979 1.00 14.48 88 THR A O 1
ATOM 635 N N . GLY A 1 98 ? 15.321 7.929 -13.246 1.00 13.95 89 GLY A N 1
ATOM 636 C CA . GLY A 1 98 ? 14.294 7.383 -14.147 1.00 12.61 89 GLY A CA 1
ATOM 637 C C . GLY A 1 98 ? 14.651 5.980 -14.550 1.00 13.17 89 GLY A C 1
ATOM 638 O O . GLY A 1 98 ? 15.543 5.350 -13.926 1.00 13.27 89 GLY A O 1
ATOM 639 N N . ARG A 1 99 ? 13.942 5.453 -15.551 1.00 12.27 90 ARG A N 1
ATOM 640 C CA . ARG A 1 99 ? 14.216 4.102 -16.012 1.00 13.06 90 ARG A CA 1
ATOM 641 C C . ARG A 1 99 ? 15.561 4.097 -16.796 1.00 12.67 90 ARG A C 1
ATOM 642 O O . ARG A 1 99 ? 15.923 5.083 -17.455 1.00 12.10 90 ARG A O 1
ATOM 650 N N . ALA A 1 100 ? 16.277 2.985 -16.718 1.00 12.51 91 ALA A N 1
ATOM 651 C CA . ALA A 1 100 ? 17.580 2.846 -17.374 1.00 12.98 91 ALA A CA 1
ATOM 652 C C . ALA A 1 100 ? 17.759 1.413 -17.872 1.00 12.15 91 ALA A C 1
ATOM 653 O O . ALA A 1 100 ? 16.980 0.538 -17.508 1.00 11.91 91 ALA A O 1
ATOM 655 N N . TYR A 1 101 ? 18.802 1.184 -18.678 1.00 11.26 92 TYR A N 1
ATOM 656 C CA . TYR A 1 101 ? 19.016 -0.079 -19.381 1.00 11.10 92 TYR A CA 1
ATOM 657 C C . TYR A 1 101 ? 20.487 -0.371 -19.406 1.00 12.21 92 TYR A C 1
ATOM 658 O O . TYR A 1 101 ? 21.267 0.507 -19.778 1.00 11.77 92 TYR A O 1
ATOM 667 N N . TRP A 1 102 ? 20.822 -1.621 -19.061 1.00 11.57 93 TRP A N 1
ATOM 668 C CA . TRP A 1 102 ? 22.177 -2.113 -19.024 1.00 13.15 93 TRP A CA 1
ATOM 669 C C . TRP A 1 102 ? 22.396 -2.853 -20.344 1.00 12.87 93 TRP A C 1
ATOM 670 O O . TRP A 1 102 ? 21.608 -3.747 -20.691 1.00 12.46 93 TRP A O 1
ATOM 681 N N . LEU A 1 103 ? 23.406 -2.451 -21.108 1.00 12.92 94 LEU A N 1
ATOM 682 C CA . LEU A 1 103 ? 23.732 -3.142 -22.375 1.00 13.48 94 LEU A CA 1
ATOM 683 C C . LEU A 1 103 ? 24.758 -4.207 -22.062 1.00 14.17 94 LEU A C 1
ATOM 684 O O . LEU A 1 103 ? 25.934 -3.917 -21.951 1.00 14.53 94 LEU A O 1
ATOM 689 N N . THR A 1 104 ? 24.303 -5.444 -21.891 1.00 15.28 95 THR A N 1
ATOM 690 C CA . THR A 1 104 ? 25.193 -6.519 -21.519 1.00 16.90 95 THR A CA 1
ATOM 691 C C . THR A 1 104 ? 25.417 -7.447 -22.732 1.00 17.77 95 THR A C 1
ATOM 692 O O . THR A 1 104 ? 24.670 -7.387 -23.728 1.00 16.75 95 THR A O 1
ATOM 696 N N . SER A 1 105 ? 26.434 -8.303 -22.648 1.00 18.44 96 SER A N 1
ATOM 697 C CA . SER A 1 105 ? 26.727 -9.224 -23.735 1.00 20.51 96 SER A CA 1
ATOM 698 C C . SER A 1 105 ? 25.562 -10.200 -24.017 1.00 20.96 96 SER A C 1
ATOM 699 O O . SER A 1 105 ? 25.436 -10.702 -25.133 1.00 21.89 96 SER A O 1
ATOM 702 N N . SER A 1 106 ? 24.703 -10.467 -23.042 1.00 21.53 97 SER A N 1
ATOM 703 C CA . SER A 1 106 ? 23.552 -11.342 -23.318 1.00 22.28 97 SER A CA 1
ATOM 704 C C . SER A 1 106 ? 22.256 -10.624 -23.777 1.00 21.30 97 SER A C 1
ATOM 705 O O . SER A 1 106 ? 21.310 -11.272 -24.241 1.00 22.04 97 SER A O 1
ATOM 708 N N . GLY A 1 107 ? 22.255 -9.296 -23.746 1.00 18.29 98 GLY A N 1
ATOM 709 C CA . GLY A 1 107 ? 21.089 -8.518 -24.155 1.00 17.28 98 GLY A CA 1
ATOM 710 C C . GLY A 1 107 ? 20.907 -7.287 -23.292 1.00 16.68 98 GLY A C 1
ATOM 711 O O . GLY A 1 107 ? 21.661 -7.038 -22.346 1.00 16.51 98 GLY A O 1
ATOM 712 N N . VAL A 1 108 ? 19.886 -6.511 -23.586 1.00 15.38 99 VAL A N 1
ATOM 713 C CA . VAL A 1 108 ? 19.676 -5.282 -22.845 1.00 15.40 99 VAL A CA 1
ATOM 714 C C . VAL A 1 108 ? 18.792 -5.613 -21.632 1.00 16.21 99 VAL A C 1
ATOM 715 O O . VAL A 1 108 ? 17.790 -6.326 -21.770 1.00 16.29 99 VAL A O 1
ATOM 719 N N . GLU A 1 109 ? 19.174 -5.131 -20.449 1.00 15.55 100 GLU A N 1
ATOM 720 C CA . GLU A 1 109 ? 18.394 -5.451 -19.245 1.00 15.31 100 GLU A CA 1
ATOM 721 C C . GLU A 1 109 ? 17.849 -4.189 -18.615 1.00 14.55 100 GLU A C 1
ATOM 722 O O . GLU A 1 109 ? 18.578 -3.224 -18.462 1.00 15.52 100 GLU A O 1
ATOM 728 N N . PRO A 1 110 ? 16.577 -4.204 -18.208 1.00 14.51 101 PRO A N 1
ATOM 729 C C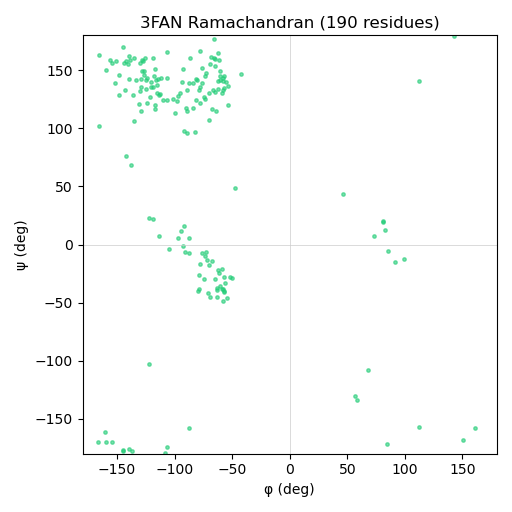A . PRO A 1 110 ? 16.007 -3.009 -17.589 1.00 13.47 101 PRO A CA 1
ATOM 730 C C . PRO A 1 110 ? 16.445 -2.788 -16.140 1.00 13.90 101 PRO A C 1
ATOM 731 O O . PRO A 1 110 ? 16.772 -3.730 -15.394 1.00 13.42 101 PRO A O 1
ATOM 735 N N . GLY A 1 111 ? 16.461 -1.521 -15.748 1.00 13.94 102 GLY A N 1
ATOM 736 C CA . GLY A 1 111 ? 16.634 -1.181 -14.345 1.00 13.87 102 GLY A CA 1
ATOM 737 C C . GLY A 1 111 ? 16.129 0.222 -14.147 1.00 13.90 102 GLY A C 1
ATOM 738 O O . GLY A 1 111 ? 15.337 0.742 -14.966 1.00 13.85 102 GLY A O 1
ATOM 739 N N . VAL A 1 112 ? 16.555 0.835 -13.045 1.00 14.09 103 VAL A N 1
ATOM 740 C CA . VAL A 1 112 ? 16.231 2.229 -12.764 1.00 13.43 103 VAL A CA 1
ATOM 741 C C . VAL A 1 112 ? 17.449 2.910 -12.115 1.00 13.79 103 VAL A C 1
ATOM 742 O O . VAL A 1 112 ? 18.345 2.253 -11.563 1.00 12.95 103 VAL A O 1
ATOM 746 N N . ILE A 1 113 ? 17.490 4.228 -12.224 1.00 14.42 104 ILE A N 1
ATOM 747 C CA . ILE A 1 113 ? 18.477 5.046 -11.494 1.00 15.94 104 ILE A CA 1
ATOM 748 C C . ILE A 1 113 ? 17.673 5.934 -10.556 1.00 16.10 104 ILE A C 1
ATOM 749 O O . ILE A 1 113 ? 16.820 6.714 -11.024 1.00 14.49 104 ILE A O 1
ATOM 754 N N . GLY A 1 114 ? 17.919 5.801 -9.251 1.00 15.83 105 GLY A N 1
ATOM 755 C CA . GLY A 1 114 ? 17.299 6.684 -8.257 1.00 17.70 105 GLY A CA 1
ATOM 756 C C . GLY A 1 114 ? 18.301 7.685 -7.681 1.00 18.83 105 GLY A C 1
ATOM 757 O O . GLY A 1 114 ? 19.478 7.758 -8.145 1.00 19.06 105 GLY A O 1
ATOM 758 N N . ASN A 1 115 ? 17.867 8.459 -6.676 1.00 19.81 106 ASN A N 1
ATOM 759 C CA . ASN A 1 115 ? 18.785 9.428 -6.023 1.00 20.82 106 ASN A CA 1
ATOM 760 C C . ASN A 1 115 ? 19.821 8.641 -5.219 1.00 20.06 106 ASN A C 1
ATOM 761 O O . ASN A 1 115 ? 19.490 8.017 -4.202 1.00 19.79 106 ASN A O 1
ATOM 766 N N . GLY A 1 116 ? 21.051 8.606 -5.717 1.00 19.44 107 GLY A N 1
ATOM 767 C CA . GLY A 1 116 ? 22.138 7.980 -4.988 1.00 19.00 107 GLY A CA 1
ATOM 768 C C . GLY A 1 116 ? 22.207 6.472 -5.096 1.00 18.45 107 GLY A C 1
ATOM 769 O O . GLY A 1 116 ? 22.812 5.828 -4.253 1.00 20.28 107 GLY A O 1
ATOM 770 N N . PHE A 1 117 ? 21.589 5.884 -6.114 1.00 17.33 108 PHE A N 1
ATOM 771 C CA . PHE A 1 117 ? 21.634 4.417 -6.248 1.00 16.18 108 PHE A CA 1
ATOM 772 C C . PHE A 1 117 ? 21.168 3.979 -7.647 1.00 16.16 108 PHE A C 1
ATOM 773 O O . PHE A 1 117 ? 20.517 4.750 -8.360 1.00 15.63 108 PHE A O 1
ATOM 781 N N . ALA A 1 118 ? 21.497 2.733 -8.009 1.00 15.72 109 ALA A N 1
ATOM 782 C CA . ALA A 1 118 ? 20.966 2.075 -9.208 1.00 15.40 109 ALA A CA 1
ATOM 783 C C . ALA A 1 118 ? 20.326 0.737 -8.833 1.00 15.13 109 ALA A C 1
ATOM 784 O O . ALA A 1 118 ? 20.577 0.166 -7.751 1.00 14.94 109 ALA A O 1
ATOM 786 N N . PHE A 1 119 ? 19.477 0.231 -9.713 1.00 14.57 110 PHE A N 1
ATOM 787 C CA . PHE A 1 119 ? 18.853 -1.043 -9.459 1.00 14.68 110 PHE A CA 1
ATOM 788 C C . PHE A 1 119 ? 18.618 -1.718 -10.798 1.00 15.25 110 PHE A C 1
ATOM 789 O O . PHE A 1 119 ? 18.037 -1.118 -11.701 1.00 13.75 110 PHE A O 1
ATOM 797 N N . CYS A 1 120 ? 19.062 -2.959 -10.929 1.00 16.34 111 CYS A N 1
ATOM 798 C CA . CYS A 1 120 ? 18.790 -3.694 -12.168 1.00 17.34 111 CYS A CA 1
ATOM 799 C C . CYS A 1 120 ? 17.891 -4.914 -11.882 1.00 18.01 111 CYS A C 1
ATOM 800 O O . CYS A 1 120 ? 18.038 -5.585 -10.871 1.00 17.71 111 CYS A O 1
ATOM 803 N N . PHE A 1 121 ? 16.966 -5.197 -12.786 1.00 17.95 112 PHE A N 1
ATOM 804 C CA . PHE A 1 121 ? 16.057 -6.325 -12.631 1.00 19.90 112 PHE A CA 1
ATOM 805 C C . PHE A 1 121 ? 16.772 -7.691 -12.729 1.00 21.42 112 PHE A C 1
ATOM 806 O O . PHE A 1 121 ? 16.188 -8.713 -12.378 1.00 22.27 112 PHE A O 1
ATOM 814 N N . THR A 1 122 ? 18.017 -7.702 -13.219 1.00 23.31 113 THR A N 1
ATOM 815 C CA . THR A 1 122 ? 18.830 -8.934 -13.360 1.00 25.21 113 THR A CA 1
ATOM 816 C C . THR A 1 122 ? 20.281 -8.665 -12.966 1.00 25.34 113 THR A C 1
ATOM 817 O O . THR A 1 122 ? 20.614 -7.574 -12.539 1.00 24.01 113 THR A O 1
ATOM 821 N N . ALA A 1 123 ? 21.146 -9.667 -13.126 1.00 26.53 114 ALA A N 1
ATOM 822 C CA . ALA A 1 123 ? 22.604 -9.452 -13.238 1.00 27.25 114 ALA A CA 1
ATOM 823 C C . ALA A 1 123 ? 22.939 -8.241 -14.132 1.00 27.14 114 ALA A C 1
ATOM 824 O O . ALA A 1 123 ? 22.231 -7.949 -15.110 1.00 27.62 114 ALA A O 1
ATOM 826 N N . CYS A 1 124 ? 24.015 -7.529 -13.815 1.00 26.92 115 CYS A N 1
ATOM 827 C CA . CYS A 1 124 ? 24.314 -6.291 -14.553 1.00 26.64 115 CYS A CA 1
ATOM 828 C C . CYS A 1 124 ? 25.281 -6.464 -15.712 1.00 25.23 115 CYS A C 1
ATOM 829 O O . CYS A 1 124 ? 25.801 -5.499 -16.248 1.00 24.27 115 CYS A O 1
ATOM 832 N N . GLY A 1 125 ? 25.558 -7.708 -16.072 1.00 24.94 116 GLY A N 1
ATOM 833 C CA . GLY A 1 125 ? 26.489 -7.975 -17.160 1.00 24.03 116 GLY A CA 1
ATOM 834 C C . GLY A 1 125 ? 27.927 -7.974 -16.709 1.00 23.46 116 GLY A C 1
ATOM 835 O O . GLY A 1 125 ? 28.216 -7.935 -15.512 1.00 23.50 116 GLY A O 1
ATOM 836 N N . ASP A 1 126 ? 28.828 -8.043 -17.685 1.00 22.69 117 ASP A N 1
ATOM 837 C CA . ASP A 1 126 ? 30.246 -7.926 -17.431 1.00 22.20 117 ASP A CA 1
ATOM 838 C C . ASP A 1 126 ? 30.492 -6.508 -16.902 1.00 21.28 117 ASP A C 1
ATOM 839 O O . ASP A 1 126 ? 29.663 -5.582 -17.090 1.00 21.45 117 ASP A O 1
ATOM 844 N N . SER A 1 127 ? 31.623 -6.340 -16.227 1.00 18.98 118 SER A N 1
ATOM 845 C CA . SER A 1 127 ? 32.161 -5.027 -15.971 1.00 17.65 118 SER A CA 1
ATOM 846 C C . SER A 1 127 ? 32.285 -4.295 -17.300 1.00 16.72 118 SER A C 1
ATOM 847 O O . SER A 1 127 ? 32.759 -4.878 -18.286 1.00 18.29 118 SER A O 1
ATOM 850 N N . GLY A 1 128 ? 31.890 -3.017 -17.322 1.00 15.94 119 GLY A N 1
ATOM 851 C CA . GLY A 1 128 ? 31.981 -2.203 -18.524 1.00 13.84 119 GLY A CA 1
ATOM 852 C C . GLY A 1 128 ? 30.669 -2.083 -19.297 1.00 13.95 119 GLY A C 1
ATOM 853 O O . GLY A 1 128 ? 30.610 -1.302 -20.229 1.00 12.77 119 GLY A O 1
ATOM 854 N N . SER A 1 129 ? 29.666 -2.910 -18.954 1.00 13.70 120 SER A N 1
ATOM 855 C CA . SER A 1 129 ? 28.317 -2.772 -19.558 1.00 13.63 120 SER A CA 1
ATOM 856 C C . SER A 1 129 ? 27.776 -1.320 -19.385 1.00 11.90 120 SER A C 1
ATOM 857 O O . SER A 1 129 ? 27.645 -0.827 -18.255 1.00 11.79 120 SER A O 1
ATOM 860 N N . PRO A 1 130 ? 27.498 -0.631 -20.509 1.00 12.16 121 PRO A N 1
ATOM 861 C CA . PRO A 1 130 ? 26.932 0.708 -20.478 1.00 12.00 121 PRO A CA 1
ATOM 862 C C . PRO A 1 130 ? 25.578 0.757 -19.784 1.00 12.28 121 PRO A C 1
ATOM 863 O O . PRO A 1 130 ? 24.773 -0.153 -19.926 1.00 12.63 121 PRO A O 1
ATOM 867 N N . VAL A 1 131 ? 25.311 1.847 -19.080 1.00 11.74 122 VAL A N 1
ATOM 868 C CA . VAL A 1 131 ? 23.986 2.064 -18.490 1.00 11.28 122 VAL A CA 1
ATOM 869 C C . VAL A 1 131 ? 23.401 3.330 -19.158 1.00 11.76 122 VAL A C 1
ATOM 870 O O . VAL A 1 131 ? 24.019 4.404 -19.101 1.00 11.24 122 VAL A O 1
ATOM 874 N N . ILE A 1 132 ? 22.287 3.171 -19.884 1.00 12.53 123 ILE A N 1
ATOM 875 C CA . ILE A 1 132 ? 21.716 4.304 -20.630 1.00 13.50 123 ILE A CA 1
ATOM 876 C C . ILE A 1 132 ? 20.297 4.648 -20.122 1.00 13.69 123 ILE A C 1
ATOM 877 O O . ILE A 1 132 ? 19.566 3.763 -19.706 1.00 13.12 123 ILE A O 1
ATOM 882 N N . THR A 1 133 ? 19.948 5.928 -20.128 1.00 13.45 124 THR A N 1
ATOM 883 C CA . THR A 1 133 ? 18.660 6.366 -19.611 1.00 15.43 124 THR A CA 1
ATOM 884 C C . THR A 1 133 ? 17.559 6.066 -20.638 1.00 16.78 124 THR A C 1
ATOM 885 O O . THR A 1 133 ? 17.836 5.802 -21.802 1.00 15.78 124 THR A O 1
ATOM 889 N N . GLU A 1 134 ? 16.309 6.161 -20.197 1.00 18.40 125 GLU A N 1
ATOM 890 C CA . GLU A 1 134 ? 15.155 6.156 -21.110 1.00 22.38 125 GLU A CA 1
ATOM 891 C C . GLU A 1 134 ? 15.251 7.169 -22.261 1.00 22.36 125 GLU A C 1
ATOM 892 O O . GLU A 1 134 ? 14.646 6.966 -23.308 1.00 22.75 125 GLU A O 1
ATOM 898 N N . ALA A 1 135 ? 15.970 8.272 -22.041 1.00 23.83 126 ALA A N 1
ATOM 899 C CA . ALA A 1 135 ? 16.193 9.272 -23.092 1.00 23.45 126 ALA A CA 1
ATOM 900 C C . ALA A 1 135 ? 17.420 8.992 -23.968 1.00 23.59 126 ALA A C 1
ATOM 901 O O . ALA A 1 135 ? 17.728 9.783 -24.883 1.00 24.43 126 ALA A O 1
ATOM 903 N N . GLY A 1 136 ? 18.078 7.841 -23.761 1.00 21.40 127 GLY A N 1
ATOM 904 C CA . GLY A 1 136 ? 19.260 7.490 -24.541 1.00 19.93 127 GLY A CA 1
ATOM 905 C C . GLY A 1 136 ? 20.593 8.090 -24.078 1.00 18.74 127 GLY A C 1
ATOM 906 O O . GLY A 1 136 ? 21.600 8.008 -24.774 1.00 18.29 127 GLY A O 1
ATOM 907 N N . GLU A 1 137 ? 20.612 8.661 -22.889 1.00 18.28 128 GLU A N 1
ATOM 908 C CA . GLU A 1 137 ? 21.838 9.309 -22.382 1.00 17.79 128 GLU A CA 1
ATOM 909 C C . GLU A 1 137 ? 22.697 8.343 -21.548 1.00 16.66 128 GLU A C 1
ATOM 910 O O . GLU A 1 137 ? 22.181 7.448 -20.904 1.00 16.29 128 GLU A O 1
ATOM 916 N N . LEU A 1 138 ? 24.009 8.548 -21.522 1.00 16.11 129 LEU A N 1
ATOM 917 C CA . LEU A 1 138 ? 24.892 7.573 -20.901 1.00 15.32 129 LEU A CA 1
ATOM 918 C C . LEU A 1 138 ? 25.069 7.922 -19.425 1.00 16.48 129 LEU A C 1
ATOM 919 O O . LEU A 1 138 ? 25.606 8.981 -19.092 1.00 16.80 129 LEU A O 1
ATOM 924 N N . VAL A 1 139 ? 24.630 7.025 -18.544 1.00 15.94 130 VAL A N 1
ATOM 925 C CA . VAL A 1 139 ? 24.783 7.219 -17.106 1.00 16.60 130 VAL A CA 1
ATOM 926 C C . VAL A 1 139 ? 26.205 6.850 -16.691 1.00 15.79 130 VAL A C 1
ATOM 927 O O . VAL A 1 139 ? 26.840 7.523 -15.886 1.00 16.03 130 VAL A O 1
ATOM 931 N N . GLY A 1 140 ? 26.723 5.791 -17.279 1.00 15.85 131 GLY A N 1
ATOM 932 C CA . GLY A 1 140 ? 28.015 5.319 -16.853 1.00 15.03 131 GLY A CA 1
ATOM 933 C C . GLY A 1 140 ? 28.176 3.895 -17.310 1.00 14.49 131 GLY A C 1
ATOM 934 O O . GLY A 1 140 ? 27.552 3.473 -18.279 1.00 14.10 131 GLY A O 1
ATOM 935 N N . VAL A 1 141 ? 29.070 3.177 -16.639 1.00 15.33 132 VAL A N 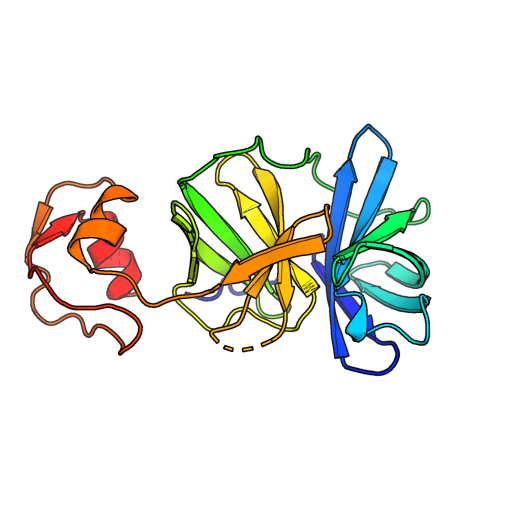1
ATOM 936 C CA . VAL A 1 141 ? 29.304 1.762 -16.962 1.00 14.58 132 VAL A CA 1
ATOM 937 C C . VAL A 1 141 ? 29.209 0.925 -15.697 1.00 16.13 132 VAL A C 1
ATOM 938 O O . VAL A 1 141 ? 29.541 1.372 -14.612 1.00 14.82 132 VAL A O 1
ATOM 942 N N . HIS A 1 142 ? 28.771 -0.312 -15.843 1.00 19.23 133 HIS A N 1
ATOM 943 C CA . HIS A 1 142 ? 28.690 -1.205 -14.708 1.00 23.12 133 HIS A CA 1
ATOM 944 C C . HIS A 1 142 ? 30.079 -1.719 -14.325 1.00 25.27 133 HIS A C 1
ATOM 945 O O . HIS A 1 142 ? 30.905 -1.994 -15.212 1.00 24.38 133 HIS A O 1
ATOM 952 N N . THR A 1 143 ? 30.354 -1.784 -13.013 1.00 27.90 134 THR A N 1
ATOM 953 C CA . THR A 1 143 ? 31.542 -2.497 -12.509 1.00 31.82 134 THR A C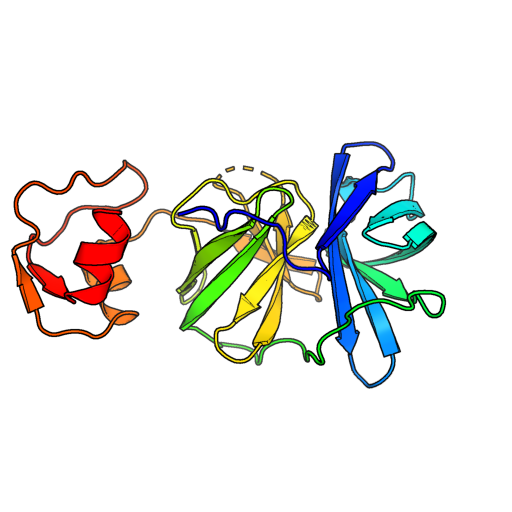A 1
ATOM 954 C C . THR A 1 143 ? 31.202 -3.473 -11.381 1.00 33.30 134 THR A C 1
ATOM 955 O O . THR A 1 143 ? 30.452 -3.148 -10.441 1.00 33.91 134 THR A O 1
ATOM 959 N N . GLY A 1 144 ? 31.720 -4.692 -11.523 1.00 35.06 135 GLY A N 1
ATOM 960 C CA . GLY A 1 144 ? 31.363 -5.797 -10.636 1.00 36.17 135 GLY A CA 1
ATOM 961 C C . GLY A 1 144 ? 32.091 -5.687 -9.317 1.00 37.17 135 GLY A C 1
ATOM 962 O O . GLY A 1 144 ? 33.161 -5.084 -9.261 1.00 38.46 135 GLY A O 1
ATOM 963 N N . GLY A 1 150 ? 24.491 -5.593 -5.964 1.00 31.99 141 GLY A N 1
ATOM 964 C CA . GLY A 1 150 ? 25.055 -6.185 -7.176 1.00 30.72 141 GLY A CA 1
ATOM 965 C C . GLY A 1 150 ? 25.923 -5.254 -8.024 1.00 30.36 141 GLY A C 1
ATOM 966 O O . GLY A 1 150 ? 25.750 -5.208 -9.269 1.00 30.85 141 GLY A O 1
ATOM 967 N N . GLY A 1 151 ? 26.872 -4.547 -7.369 1.00 28.40 142 GLY A N 1
ATOM 968 C CA . GLY A 1 151 ? 27.897 -3.740 -8.057 1.00 24.68 142 GLY A CA 1
ATOM 969 C C . GLY A 1 151 ? 27.833 -2.223 -7.905 1.00 22.71 142 GLY A C 1
ATOM 970 O O . GLY A 1 151 ? 27.275 -1.705 -6.944 1.00 21.49 142 GLY A O 1
ATOM 971 N N . ILE A 1 152 ? 28.425 -1.510 -8.857 1.00 20.99 143 ILE A N 1
ATOM 972 C CA . ILE A 1 152 ? 28.353 -0.030 -8.919 1.00 21.18 143 ILE A CA 1
ATOM 973 C C . ILE A 1 152 ? 28.193 0.403 -10.369 1.00 19.66 143 ILE A C 1
ATOM 974 O O . ILE A 1 152 ? 28.595 -0.293 -11.298 1.00 19.68 143 ILE A O 1
ATOM 979 N N . VAL A 1 153 ? 27.620 1.569 -10.562 1.00 18.71 144 VAL A N 1
ATOM 980 C CA . VAL A 1 153 ? 27.651 2.200 -11.859 1.00 17.52 144 VAL A CA 1
ATOM 981 C C . VAL A 1 153 ? 28.646 3.338 -11.715 1.00 17.25 144 VAL A C 1
ATOM 982 O O . VAL A 1 153 ? 28.520 4.157 -10.804 1.00 18.29 144 VAL A O 1
ATOM 986 N N . THR A 1 154 ? 29.661 3.351 -12.567 1.00 16.76 145 THR A N 1
ATOM 987 C CA . THR A 1 154 ? 30.726 4.363 -12.500 1.00 16.61 145 THR A CA 1
ATOM 988 C C . THR A 1 154 ? 30.447 5.401 -13.575 1.00 16.58 145 THR A C 1
ATOM 989 O O . THR A 1 154 ? 30.315 5.065 -14.745 1.00 13.86 145 THR A O 1
ATOM 993 N N . ARG A 1 155 ? 30.378 6.661 -13.155 1.00 16.91 146 ARG A N 1
ATOM 994 C CA . ARG A 1 155 ? 30.010 7.745 -14.041 1.00 19.35 146 ARG A CA 1
ATOM 995 C C . ARG A 1 155 ? 31.234 8.280 -14.759 1.00 20.00 146 ARG A C 1
ATOM 996 O O . ARG A 1 155 ? 32.346 8.013 -14.324 1.00 20.63 146 ARG A O 1
ATOM 1004 N N . PRO A 1 156 ? 31.042 9.000 -15.898 1.00 20.77 147 PRO A N 1
ATOM 1005 C CA . PRO A 1 156 ? 32.194 9.480 -16.672 1.00 21.27 147 PRO A CA 1
ATOM 1006 C C . PRO A 1 156 ? 33.266 10.219 -15.867 1.00 22.59 147 PRO A C 1
ATOM 1007 O O . PRO A 1 156 ? 34.439 10.165 -16.216 1.00 24.24 147 PRO A O 1
ATOM 1011 N N . SER A 1 157 ? 32.866 10.868 -14.787 1.00 23.75 148 SER A N 1
ATOM 1012 C CA . SER A 1 157 ? 33.805 11.562 -13.917 1.00 25.78 148 SER A CA 1
ATOM 1013 C C . SER A 1 157 ? 34.655 10.619 -13.046 1.00 26.65 148 SER A C 1
ATOM 1014 O O . SER A 1 157 ? 35.606 11.078 -12.390 1.00 27.58 148 SER A O 1
ATOM 1017 N N . GLY A 1 158 ? 34.313 9.323 -13.014 1.00 26.66 149 GLY A N 1
ATOM 1018 C CA . GLY A 1 158 ? 34.958 8.383 -12.100 1.00 26.67 149 GLY A CA 1
ATOM 1019 C C . GLY A 1 158 ? 34.213 8.260 -10.764 1.00 27.60 149 GLY A C 1
ATOM 1020 O O . GLY A 1 158 ? 34.443 7.310 -9.998 1.00 27.23 149 GLY A O 1
ATOM 1021 N N . GLN A 1 159 ? 33.312 9.197 -10.477 1.00 27.65 150 GLN A N 1
ATOM 1022 C CA . GLN A 1 159 ? 32.433 9.047 -9.327 1.00 29.43 150 GLN A CA 1
ATOM 1023 C C . GLN A 1 159 ? 31.435 7.892 -9.565 1.00 28.81 150 GLN A C 1
ATOM 1024 O O . GLN A 1 159 ? 31.212 7.466 -10.707 1.00 27.86 150 GLN A O 1
ATOM 1030 N N . PHE A 1 160 ? 30.827 7.377 -8.508 1.00 29.06 151 PHE A N 1
ATOM 1031 C CA . PHE A 1 160 ? 29.972 6.200 -8.695 1.00 29.06 151 PHE A CA 1
ATOM 1032 C C . PHE A 1 160 ? 28.679 6.201 -7.899 1.00 28.69 151 PHE A C 1
ATOM 1033 O O . PHE A 1 160 ? 28.548 6.964 -6.951 1.00 28.32 151 PHE A O 1
ATOM 1041 N N . CYS A 1 161 ? 27.726 5.352 -8.302 1.00 28.39 152 CYS A N 1
ATOM 1042 C CA . CYS A 1 161 ? 26.617 5.002 -7.417 1.00 28.34 152 CYS A CA 1
ATOM 1043 C C . CYS A 1 161 ? 26.422 3.521 -7.309 1.00 27.41 152 CYS A C 1
ATOM 1044 O O . CYS A 1 161 ? 26.592 2.770 -8.284 1.00 27.84 152 CYS A O 1
ATOM 1047 N N . ASN A 1 162 ? 26.086 3.109 -6.099 1.00 25.37 153 ASN A N 1
ATOM 1048 C CA . ASN A 1 162 ? 26.008 1.709 -5.776 1.00 24.72 153 ASN A CA 1
ATOM 1049 C C . ASN A 1 162 ? 24.693 1.137 -6.259 1.00 22.51 153 ASN A C 1
ATOM 1050 O O . ASN A 1 162 ? 23.683 1.811 -6.191 1.00 21.06 153 ASN A O 1
ATOM 1055 N N . VAL A 1 163 ? 24.741 -0.090 -6.765 1.00 21.26 154 VAL A N 1
ATOM 1056 C CA . VAL A 1 163 ? 23.557 -0.926 -7.026 1.00 20.02 154 VAL A CA 1
ATOM 1057 C C . VAL A 1 163 ? 23.060 -1.394 -5.656 1.00 19.81 154 VAL A C 1
ATOM 1058 O O . VAL A 1 163 ? 23.856 -1.858 -4.819 1.00 19.40 154 VAL A O 1
ATOM 1062 N N . LYS A 1 164 ? 21.784 -1.129 -5.381 1.00 18.82 155 LYS A N 1
ATOM 1063 C CA . LYS A 1 164 ? 21.211 -1.377 -4.076 1.00 18.12 155 LYS A CA 1
ATOM 1064 C C . LYS A 1 164 ? 19.859 -2.041 -4.282 1.00 18.09 155 LYS A C 1
ATOM 1065 O O . LYS A 1 164 ? 19.296 -1.912 -5.383 1.00 17.41 155 LYS A O 1
ATOM 1071 N N . PRO A 1 165 ? 19.340 -2.719 -3.238 1.00 17.49 156 PRO A N 1
ATOM 1072 C CA . PRO A 1 165 ? 17.934 -3.162 -3.251 1.00 17.49 156 PRO A CA 1
ATOM 1073 C C . PRO A 1 165 ? 17.020 -1.932 -3.323 1.00 15.89 156 PRO A C 1
ATOM 1074 O O . PRO A 1 165 ? 17.466 -0.775 -3.075 1.00 14.85 156 PRO A O 1
ATOM 1078 N N . ILE A 1 166 ? 15.763 -2.177 -3.655 1.00 14.61 157 ILE A N 1
ATOM 1079 C CA . ILE A 1 166 ? 14.773 -1.129 -3.752 1.00 14.35 157 ILE A CA 1
ATOM 1080 C C . ILE A 1 166 ? 13.437 -1.608 -3.166 1.00 14.13 157 ILE A C 1
ATOM 1081 O O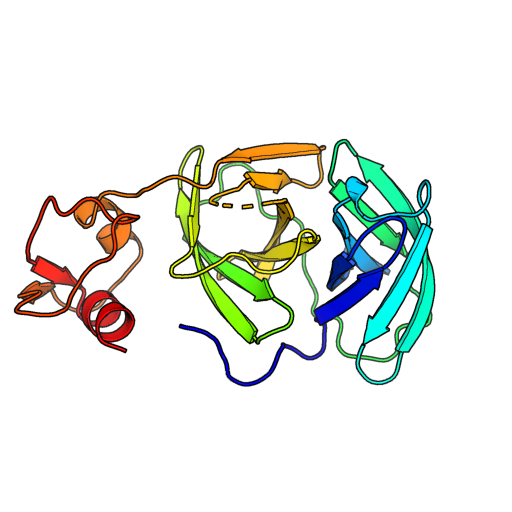 . ILE A 1 166 ? 13.062 -2.775 -3.364 1.00 13.91 157 ILE A O 1
ATOM 1086 N N . LYS A 1 167 ? 12.720 -0.707 -2.477 1.00 13.76 158 LYS A N 1
ATOM 1087 C CA . LYS A 1 167 ? 11.354 -0.980 -2.011 1.00 13.91 158 LYS A CA 1
ATOM 1088 C C . LYS A 1 167 ? 10.481 -1.210 -3.252 1.00 14.25 158 LYS A C 1
ATOM 1089 O O . LYS A 1 167 ? 10.668 -0.551 -4.271 1.00 13.37 158 LYS A O 1
ATOM 1095 N N . LEU A 1 168 ? 9.560 -2.166 -3.194 1.00 13.56 159 LEU A N 1
ATOM 1096 C CA . LEU A 1 168 ? 8.609 -2.346 -4.311 1.00 13.94 159 LEU A CA 1
ATOM 1097 C C . LEU A 1 168 ? 7.807 -1.061 -4.592 1.00 13.98 159 LEU A C 1
ATOM 1098 O O . LEU A 1 168 ? 7.546 -0.718 -5.753 1.00 12.15 159 LEU A O 1
ATOM 1103 N N . SER A 1 169 ? 7.402 -0.387 -3.509 1.00 13.77 160 SER A N 1
ATOM 1104 C CA . SER A 1 169 ? 6.673 0.887 -3.598 1.00 13.93 160 SER A CA 1
ATOM 1105 C C . SER A 1 169 ? 7.461 1.945 -4.352 1.00 13.61 160 SER A C 1
ATOM 1106 O O . SER A 1 169 ? 6.884 2.742 -5.076 1.00 12.77 160 SER A O 1
ATOM 1109 N N . GLU A 1 170 ? 8.782 1.978 -4.155 1.00 13.97 161 GLU A N 1
ATOM 1110 C CA . GLU A 1 170 ? 9.603 3.016 -4.818 1.00 15.13 161 GLU A CA 1
ATOM 1111 C C . GLU A 1 170 ? 9.867 2.651 -6.279 1.00 14.51 161 GLU A C 1
ATOM 1112 O O . GLU A 1 170 ? 9.862 3.510 -7.163 1.00 14.99 161 GLU A O 1
ATOM 1118 N N . LEU A 1 171 ? 10.085 1.369 -6.527 1.00 14.42 162 LEU A N 1
ATOM 1119 C CA . LEU A 1 171 ? 10.209 0.860 -7.900 1.00 13.25 162 LEU A CA 1
ATOM 1120 C C . LEU A 1 171 ? 8.950 1.158 -8.728 1.00 12.81 162 LEU A C 1
ATOM 1121 O O . LEU A 1 171 ? 9.029 1.467 -9.925 1.00 11.47 162 LEU A O 1
ATOM 1126 N N . SER A 1 172 ? 7.799 1.044 -8.074 1.00 12.25 163 SER A N 1
ATOM 1127 C CA . SER A 1 172 ? 6.506 1.342 -8.701 1.00 13.44 163 SER A CA 1
ATOM 1128 C C . SER A 1 172 ? 6.450 2.754 -9.262 1.00 13.92 163 SER A C 1
ATOM 1129 O O . SER A 1 172 ? 5.813 2.987 -10.287 1.00 15.04 163 SER A O 1
ATOM 1132 N N . GLU A 1 173 ? 7.133 3.693 -8.607 1.00 14.80 164 GLU A N 1
ATOM 1133 C CA . GLU A 1 173 ? 7.173 5.108 -9.054 1.00 14.97 164 GLU A CA 1
ATOM 1134 C C . GLU A 1 173 ? 7.728 5.295 -10.488 1.00 14.75 164 GLU A C 1
ATOM 1135 O O . GLU A 1 173 ? 7.423 6.269 -11.161 1.00 14.80 164 GLU A O 1
ATOM 1141 N N . PHE A 1 174 ? 8.477 4.320 -10.976 1.00 14.42 165 PHE A N 1
ATOM 1142 C CA . PHE A 1 174 ? 9.102 4.393 -12.297 1.00 14.05 165 PHE A CA 1
ATOM 1143 C C . PHE A 1 174 ? 8.246 3.763 -13.393 1.00 15.41 165 PHE A C 1
ATOM 1144 O O . PHE A 1 174 ? 8.648 3.729 -14.582 1.00 14.56 165 PHE A O 1
ATOM 1152 N N . PHE A 1 175 ? 7.097 3.226 -12.984 1.00 16.34 166 PHE A N 1
ATOM 1153 C CA . PHE A 1 175 ? 6.196 2.520 -13.882 1.00 17.95 166 PHE A CA 1
ATOM 1154 C C . PHE A 1 175 ? 4.826 3.109 -13.840 1.00 18.95 166 PHE A C 1
ATOM 1155 O O . PHE A 1 175 ? 4.320 3.542 -12.814 1.00 20.49 166 PHE A O 1
ATOM 1163 N N . ALA A 1 176 ? 4.253 3.136 -15.011 1.00 20.49 167 ALA A N 1
ATOM 1164 C CA . ALA A 1 176 ? 2.900 3.459 -15.174 1.00 21.49 167 ALA A CA 1
ATOM 1165 C C . ALA A 1 176 ? 2.151 2.139 -15.562 1.00 21.09 167 ALA A C 1
ATOM 1166 O O . ALA A 1 176 ? 2.720 0.991 -15.632 1.00 23.81 167 ALA A O 1
ATOM 1168 N N . GLY A 1 177 ? 0.872 2.306 -15.765 1.00 19.91 168 GLY A N 1
ATOM 1169 C CA . GLY A 1 177 ? -0.008 1.209 -15.820 1.00 17.61 168 GLY A CA 1
ATOM 1170 C C . GLY A 1 177 ? -0.853 1.372 -14.585 1.00 16.09 168 GLY A C 1
ATOM 1171 O O . GLY A 1 177 ? -0.336 1.758 -13.524 1.00 14.95 168 GLY A O 1
ATOM 1172 N N . PRO A 1 178 ? -2.158 1.086 -14.709 1.00 14.89 169 PRO A N 1
ATOM 1173 C CA . PRO A 1 178 ? -3.041 1.130 -13.549 1.00 15.46 169 PRO A CA 1
ATOM 1174 C C . PRO A 1 178 ? -2.607 0.143 -12.472 1.00 15.18 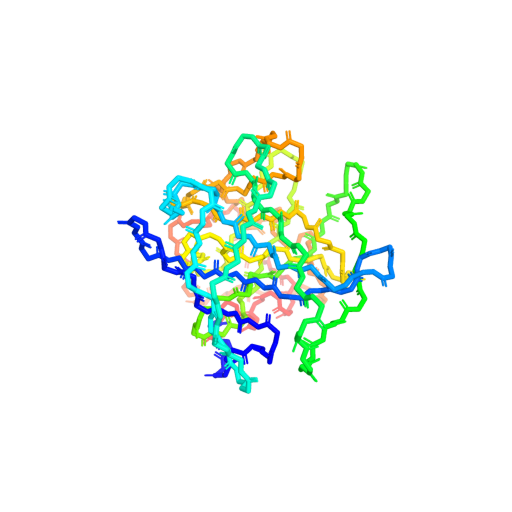169 PRO A C 1
ATOM 1175 O O . PRO A 1 178 ? -2.045 -0.925 -12.779 1.00 12.24 169 PRO A O 1
ATOM 1179 N N . LYS A 1 179 ? -2.879 0.501 -11.226 1.00 15.12 170 LYS A N 1
ATOM 1180 C CA . LYS A 1 179 ? -2.587 -0.373 -10.098 1.00 16.55 170 LYS A CA 1
ATOM 1181 C C . LYS A 1 179 ? -3.281 -1.732 -10.161 1.00 16.49 170 LYS A C 1
ATOM 1182 O O . LYS A 1 179 ? -4.503 -1.828 -10.322 1.00 16.65 170 LYS A O 1
ATOM 1188 N N . VAL A 1 180 ? -2.508 -2.793 -9.964 1.00 16.39 171 VAL A N 1
ATOM 1189 C CA . VAL A 1 180 ? -3.076 -4.148 -9.870 1.00 15.90 171 VAL A CA 1
ATOM 1190 C C . VAL A 1 180 ? -2.529 -4.860 -8.613 1.00 16.79 171 VAL A C 1
ATOM 1191 O O . VAL A 1 180 ? -1.444 -4.476 -8.122 1.00 15.88 171 VAL A O 1
ATOM 1195 N N . PRO A 1 181 ? -3.275 -5.879 -8.092 1.00 17.45 172 PRO A N 1
ATOM 1196 C CA . PRO A 1 181 ? -2.694 -6.782 -7.081 1.00 18.08 172 PRO A CA 1
ATOM 1197 C C . PRO A 1 181 ? -1.519 -7.537 -7.640 1.00 18.93 172 PRO A C 1
ATOM 1198 O O . PRO A 1 181 ? -1.569 -8.063 -8.769 1.00 18.40 172 PRO A O 1
ATOM 1202 N N . LEU A 1 182 ? -0.444 -7.579 -6.857 1.00 19.75 173 LEU A N 1
ATOM 1203 C CA . LEU A 1 182 ? 0.744 -8.309 -7.252 1.00 20.96 173 LEU A CA 1
ATOM 1204 C C . LEU A 1 182 ? 0.407 -9.812 -7.338 1.00 22.19 173 LEU A C 1
ATOM 1205 O O . LEU A 1 182 ? 0.999 -10.556 -8.124 1.00 22.16 173 LEU A O 1
ATOM 1210 N N . GLY A 1 183 ? -0.551 -10.238 -6.528 1.00 23.58 174 GLY A N 1
ATOM 1211 C CA . GLY A 1 183 ? -0.929 -11.643 -6.497 1.00 26.24 174 GLY A CA 1
ATOM 1212 C C . GLY A 1 183 ? 0.281 -12.491 -6.137 1.00 27.75 174 GLY A C 1
ATOM 1213 O O . GLY A 1 183 ? 1.070 -12.129 -5.256 1.00 28.34 174 GLY A O 1
ATOM 1214 N N . ASP A 1 184 ? 0.456 -13.569 -6.897 1.00 29.81 175 ASP A N 1
ATOM 1215 C CA . ASP A 1 184 ? 1.443 -14.608 -6.663 1.00 31.96 175 ASP A CA 1
ATOM 1216 C C . ASP A 1 184 ? 2.806 -14.365 -7.267 1.00 32.38 175 ASP A C 1
ATOM 1217 O O . ASP A 1 184 ? 3.713 -15.165 -7.033 1.00 32.36 175 ASP A O 1
ATOM 1222 N N . VAL A 1 185 ? 2.965 -13.323 -8.081 1.00 32.80 176 VAL A N 1
ATOM 1223 C CA . VAL A 1 185 ? 4.239 -13.181 -8.798 1.00 33.27 176 VAL A CA 1
ATOM 1224 C C . VAL A 1 185 ? 5.359 -13.118 -7.755 1.00 34.42 176 VAL A C 1
ATOM 1225 O O . VAL A 1 185 ? 5.213 -12.451 -6.710 1.00 34.16 176 VAL A O 1
ATOM 1229 N N . LYS A 1 186 ? 6.417 -13.896 -7.991 1.00 35.27 177 LYS A N 1
ATOM 1230 C CA . LYS A 1 186 ? 7.535 -13.960 -7.058 1.00 37.23 177 LYS A CA 1
ATOM 1231 C C . LYS A 1 186 ? 8.470 -12.778 -7.292 1.00 36.63 177 LYS A C 1
ATOM 1232 O O . LYS A 1 186 ? 8.673 -12.350 -8.425 1.00 36.88 177 LYS A O 1
ATOM 1238 N N . ILE A 1 187 ? 9.004 -12.257 -6.197 1.00 36.49 178 ILE A N 1
ATOM 1239 C CA . ILE A 1 187 ? 9.902 -11.112 -6.180 1.00 36.80 178 ILE A CA 1
ATOM 1240 C C . ILE A 1 187 ? 11.207 -11.576 -5.517 1.00 36.03 178 ILE A C 1
ATOM 1241 O O . ILE A 1 187 ? 11.194 -12.140 -4.420 1.00 36.50 178 ILE A O 1
ATOM 1246 N N . GLY A 1 188 ? 12.325 -11.354 -6.198 1.00 35.46 179 GLY A N 1
ATOM 1247 C CA . GLY A 1 188 ? 13.642 -11.721 -5.663 1.00 34.02 179 GLY A CA 1
ATOM 1248 C C . GLY A 1 188 ? 14.030 -10.927 -4.427 1.00 33.09 179 GLY A C 1
ATOM 1249 O O . GLY A 1 188 ? 13.312 -10.013 -4.002 1.00 33.13 179 GLY A O 1
ATOM 1250 N N . SER A 1 189 ? 15.176 -11.267 -3.858 1.00 31.65 180 SER A N 1
ATOM 1251 C CA . SER A 1 189 ? 15.668 -10.616 -2.644 1.00 30.95 180 SER A CA 1
ATOM 1252 C C . SER A 1 189 ? 16.125 -9.171 -2.855 1.00 29.64 180 SER A C 1
ATOM 1253 O O . SER A 1 189 ? 16.248 -8.414 -1.882 1.00 30.10 180 SER A O 1
ATOM 1256 N N . HIS A 1 190 ? 16.381 -8.788 -4.110 1.00 27.47 181 HIS A N 1
ATOM 1257 C CA . HIS A 1 190 ? 16.805 -7.423 -4.436 1.00 25.79 181 HIS A CA 1
ATOM 1258 C C . HIS A 1 190 ? 15.614 -6.417 -4.384 1.00 23.53 181 HIS A C 1
ATOM 1259 O O . HIS A 1 190 ? 15.806 -5.201 -4.495 1.00 21.80 181 HIS A O 1
ATOM 1266 N N . ILE A 1 191 ? 14.392 -6.928 -4.206 1.00 20.80 182 ILE A N 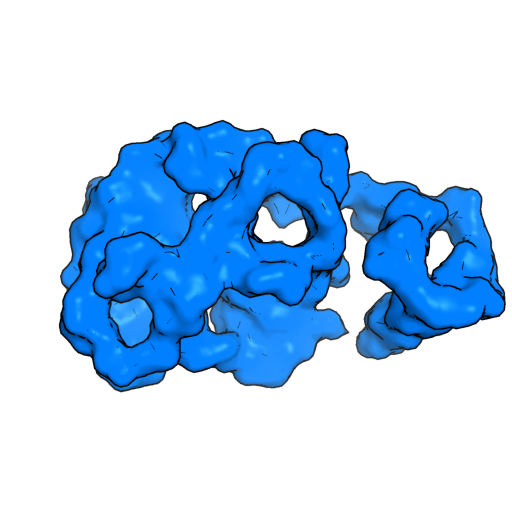1
ATOM 1267 C CA . ILE A 1 191 ? 13.256 -6.041 -4.008 1.00 19.67 182 ILE A CA 1
ATOM 1268 C C . ILE A 1 191 ? 12.715 -6.193 -2.607 1.00 18.89 182 ILE A C 1
ATOM 1269 O O . ILE A 1 191 ? 12.430 -7.308 -2.163 1.00 17.98 182 ILE A O 1
ATOM 1274 N N . ILE A 1 192 ? 12.542 -5.064 -1.918 1.00 18.00 183 ILE A N 1
ATOM 1275 C CA . ILE A 1 192 ? 11.981 -5.102 -0.569 1.00 17.35 183 ILE A CA 1
ATOM 1276 C C . ILE A 1 192 ? 10.458 -5.008 -0.716 1.00 17.34 183 ILE A C 1
ATOM 1277 O O . ILE A 1 192 ? 9.915 -4.008 -1.187 1.00 16.03 183 ILE A O 1
ATOM 1282 N N . LYS A 1 193 ? 9.769 -6.071 -0.331 1.00 17.39 184 LYS A N 1
ATOM 1283 C CA . LYS A 1 193 ? 8.314 -6.109 -0.512 1.00 17.88 184 LYS A CA 1
ATOM 1284 C C . LYS A 1 193 ? 7.590 -5.380 0.605 1.00 17.37 184 LYS A C 1
ATOM 1285 O O . LYS A 1 193 ? 7.327 -5.974 1.682 1.00 18.28 184 LYS A O 1
ATOM 1291 N N . ASP A 1 194 ? 7.245 -4.111 0.337 1.00 15.62 185 ASP A N 1
ATOM 1292 C CA . ASP A 1 194 ? 6.581 -3.223 1.291 1.00 15.55 185 ASP A CA 1
ATOM 1293 C C . ASP A 1 194 ? 5.152 -2.869 0.825 1.00 15.55 185 ASP A C 1
ATOM 1294 O O . ASP A 1 194 ? 4.502 -2.045 1.432 1.00 15.21 185 ASP A O 1
ATOM 1299 N N . THR A 1 195 ? 4.692 -3.511 -0.254 1.00 15.96 186 THR A N 1
ATOM 1300 C CA . THR A 1 195 ? 3.324 -3.334 -0.791 1.00 16.63 186 THR A CA 1
ATOM 1301 C C . THR A 1 195 ? 2.981 -4.603 -1.588 1.00 16.61 186 THR A C 1
ATOM 1302 O O . THR A 1 195 ? 3.882 -5.343 -1.970 1.00 17.46 186 THR A O 1
ATOM 1306 N N . CYS A 1 196 ? 1.694 -4.875 -1.800 1.00 17.06 187 CYS A N 1
ATOM 1307 C CA . CYS A 1 196 ? 1.243 -5.931 -2.703 1.00 18.14 187 CYS A CA 1
ATOM 1308 C C . CYS A 1 196 ? 0.324 -5.406 -3.811 1.00 17.69 187 CYS A C 1
ATOM 1309 O O . CYS A 1 196 ? -0.496 -6.177 -4.357 1.00 18.43 187 CYS A O 1
ATOM 1312 N N . GLU A 1 197 ? 0.424 -4.102 -4.101 1.00 17.63 188 GLU A N 1
ATOM 1313 C CA . GLU A 1 197 ? -0.229 -3.466 -5.270 1.00 17.64 188 GLU A CA 1
ATOM 1314 C C . GLU A 1 197 ? 0.837 -2.748 -6.085 1.00 17.94 188 GLU A C 1
ATOM 1315 O O . GLU A 1 197 ? 1.636 -2.025 -5.509 1.00 17.67 188 GLU A O 1
ATOM 1321 N N . VAL A 1 198 ? 0.827 -2.920 -7.408 1.00 17.05 189 VAL A N 1
ATOM 1322 C CA . VAL A 1 198 ? 1.860 -2.386 -8.296 1.00 15.21 189 VAL A CA 1
ATOM 1323 C C . VAL A 1 198 ? 1.225 -1.938 -9.604 1.00 14.55 189 VAL A C 1
ATOM 1324 O O . VAL A 1 198 ? 0.165 -2.453 -10.004 1.00 12.53 189 VAL A O 1
ATOM 1328 N N . PRO A 1 199 ? 1.897 -1.003 -10.300 1.00 13.55 190 PRO A N 1
ATOM 1329 C CA . PRO A 1 199 ? 1.482 -0.621 -11.665 1.00 13.18 190 PRO A CA 1
ATOM 1330 C C . PRO A 1 199 ? 1.482 -1.864 -12.562 1.00 12.70 190 PRO A C 1
ATOM 1331 O O . PRO A 1 199 ? 2.333 -2.740 -12.401 1.00 11.97 190 PRO A O 1
ATOM 1335 N N . SER A 1 200 ? 0.523 -1.963 -13.481 1.00 12.74 191 SER A N 1
ATOM 1336 C CA . SER A 1 200 ? 0.367 -3.169 -14.285 1.00 12.72 191 SER A CA 1
ATOM 1337 C C . SER A 1 200 ? 1.611 -3.562 -15.083 1.00 13.12 191 SER A C 1
ATOM 1338 O O . SER A 1 200 ? 1.940 -4.744 -15.206 1.00 12.88 191 SER A O 1
ATOM 1341 N N . ASP A 1 201 ? 2.272 -2.564 -15.637 1.00 14.54 192 ASP A N 1
ATOM 1342 C CA . ASP A 1 201 ? 3.505 -2.758 -16.423 1.00 15.59 192 ASP A CA 1
ATOM 1343 C C . ASP A 1 201 ? 4.620 -3.334 -15.578 1.00 15.14 192 ASP A C 1
ATOM 1344 O O . ASP A 1 201 ? 5.422 -4.184 -16.043 1.00 15.02 192 ASP A O 1
ATOM 1349 N N . LEU A 1 202 ? 4.683 -2.889 -14.327 1.00 14.73 193 LEU A N 1
ATOM 1350 C CA . LEU A 1 202 ? 5.675 -3.440 -13.419 1.00 14.87 193 LEU A CA 1
ATOM 1351 C C . LEU A 1 202 ? 5.318 -4.879 -13.103 1.00 15.59 193 LEU A C 1
ATOM 1352 O O . LEU A 1 202 ? 6.200 -5.752 -13.158 1.00 14.57 193 LEU A O 1
ATOM 1357 N N . CYS A 1 203 ? 4.029 -5.127 -12.810 1.00 16.02 194 CYS A N 1
ATOM 1358 C CA . CYS A 1 203 ? 3.560 -6.486 -12.543 1.00 17.12 194 CYS A CA 1
ATOM 1359 C C . CYS A 1 203 ? 3.925 -7.439 -13.691 1.00 17.83 194 CYS A C 1
ATOM 1360 O O . CYS A 1 203 ? 4.453 -8.540 -13.478 1.00 16.92 194 CYS A O 1
ATOM 1363 N N . ALA A 1 204 ? 3.681 -6.990 -14.916 1.00 18.26 195 ALA A N 1
ATOM 1364 C CA . ALA A 1 204 ? 3.959 -7.798 -16.112 1.00 19.90 195 ALA A CA 1
ATOM 1365 C C . ALA A 1 204 ? 5.456 -8.110 -16.274 1.00 20.85 195 ALA A C 1
ATOM 1366 O O . ALA A 1 204 ? 5.852 -9.268 -16.504 1.00 20.78 195 ALA A O 1
ATOM 1368 N N . LEU A 1 205 ? 6.279 -7.088 -16.089 1.00 21.39 196 LEU A N 1
ATOM 1369 C CA . LEU A 1 205 ? 7.731 -7.239 -16.139 1.00 22.97 196 LEU A CA 1
ATOM 1370 C C . LEU A 1 205 ? 8.228 -8.268 -15.110 1.00 22.40 196 LEU A C 1
ATOM 1371 O O . LEU A 1 205 ? 9.007 -9.176 -15.441 1.00 22.93 196 LEU A O 1
ATOM 1376 N N . LEU A 1 206 ? 7.759 -8.120 -13.870 1.00 22.53 197 LEU A N 1
ATOM 1377 C CA . LEU A 1 206 ? 8.118 -9.011 -12.765 1.00 23.62 197 LEU A CA 1
ATOM 1378 C C . LEU A 1 206 ? 7.639 -10.449 -13.010 1.00 25.49 197 LEU A C 1
ATOM 1379 O O . LEU A 1 206 ? 8.345 -11.393 -12.691 1.00 25.69 197 LEU A O 1
ATOM 1384 N N . ALA A 1 207 ? 6.444 -10.598 -13.583 1.00 26.47 198 ALA A N 1
ATOM 1385 C CA . ALA A 1 207 ? 5.909 -11.916 -13.951 1.00 28.57 198 ALA A CA 1
ATOM 1386 C C . ALA A 1 207 ? 6.565 -12.529 -15.195 1.00 29.73 198 ALA A C 1
ATOM 1387 O O . ALA A 1 207 ? 6.612 -13.737 -15.309 1.00 30.84 198 ALA A O 1
ATOM 1389 N N . ALA A 1 208 ? 7.040 -11.712 -16.134 1.00 31.17 199 ALA A N 1
ATOM 1390 C CA . ALA A 1 208 ? 7.800 -12.210 -17.292 1.00 32.03 199 ALA A CA 1
ATOM 1391 C C . ALA A 1 208 ? 9.135 -12.832 -16.857 1.00 33.48 199 ALA A C 1
ATOM 1392 O O . ALA A 1 208 ? 9.472 -13.955 -17.256 1.00 33.99 199 ALA A O 1
#

CATH classification: 2.40.10.10 (+2 more: 2.40.10.10, 3.30.40.20)

Secondary structure (DSSP, 8-state):
---SS--TTEEEEESSSEEEEEEEEETTEEEEEEEGGGSBTTEEEEEETTEEEEEE-EEETTEEEEE-TT--S---B--BPPTT--EEEEEEETTEEEEEEEETTEEEESS---STT-EEEETTS-EEEEEE---EEE-TTS-EEEB--EEHHHHHTT--S-EEE-TT----TTEE---SEEEHHHHHHHH-